Protein AF-A0A662WQ95-F1 (afdb_monomer_lite)

Secondary structure (DSSP, 8-state):
--SSHHHHHHHHHHHHHHHHHHHHHHHHHHHHHGGGSTT---STTSSSS-------------PPP--PPPHHHHHHHHHHHHHHHHHHHHHHHHHHHHHHHHHHHHHHHHHHHHHHHHHHHHHHIIIIIITTB-TTT--B-HHHHHHHHHHHHHHHHHHHHHHHHHHHHHHHHHHHHHHHHHHHHHHHHTS-HHHHHHHHHHHHHHHHHHHHHHHHHHHHHHHHHHHHHHHHHHHHHHHHHHHHHHHHHHHHHHHHHHHHHHHHHHHHHHHHHHHHHHHHHHHHHHHHH--SS----HHHHHHHHHHHHHHHHHHHHHHHHHHHHHHHHHHHHHHHHTTS--

Structure (mmCIF, N/CA/C/O backbone):
data_AF-A0A662WQ95-F1
#
_entry.id   AF-A0A662WQ95-F1
#
loop_
_atom_site.group_PDB
_atom_site.id
_atom_site.type_symbol
_atom_site.label_atom_id
_atom_site.label_alt_id
_atom_site.label_comp_id
_atom_site.label_asym_id
_atom_site.label_entity_id
_atom_site.label_seq_id
_atom_site.pdbx_PDB_ins_code
_atom_site.Cartn_x
_atom_site.Cartn_y
_atom_site.Cartn_z
_atom_site.occupancy
_atom_site.B_iso_or_equiv
_atom_site.auth_seq_id
_atom_site.auth_comp_id
_atom_site.auth_asym_id
_atom_site.auth_atom_id
_atom_site.pdbx_PDB_model_num
ATOM 1 N N . MET A 1 1 ? 63.907 -48.434 5.949 1.00 41.72 1 MET A N 1
ATOM 2 C CA . MET A 1 1 ? 63.425 -47.136 6.488 1.00 41.72 1 MET A CA 1
ATOM 3 C C . MET A 1 1 ? 63.140 -46.122 5.366 1.00 41.72 1 MET A C 1
ATOM 5 O O . MET A 1 1 ? 63.618 -44.999 5.417 1.00 41.72 1 MET A O 1
ATOM 9 N N . LYS A 1 2 ? 62.348 -46.485 4.346 1.00 48.41 2 LYS A N 1
ATOM 10 C CA . LYS A 1 2 ? 61.927 -45.583 3.256 1.00 48.41 2 LYS A CA 1
ATOM 11 C C . LYS A 1 2 ? 60.415 -45.723 3.058 1.00 48.41 2 LYS A C 1
ATOM 13 O O . LYS A 1 2 ? 59.992 -46.421 2.156 1.00 48.41 2 LYS A O 1
ATOM 18 N N . SER A 1 3 ? 59.609 -45.180 3.971 1.00 50.00 3 SER A N 1
ATOM 19 C CA . SER A 1 3 ? 58.142 -45.130 3.803 1.00 50.00 3 SER A CA 1
ATOM 20 C C . SER A 1 3 ? 57.475 -44.183 4.811 1.00 50.00 3 SER A C 1
ATOM 22 O O . SER A 1 3 ? 56.489 -44.537 5.450 1.00 50.00 3 SER A O 1
ATOM 24 N N . LYS A 1 4 ? 58.046 -42.990 5.024 1.00 47.06 4 LYS A N 1
ATOM 25 C CA . LYS A 1 4 ? 57.375 -41.929 5.803 1.00 47.06 4 LYS A CA 1
ATOM 26 C C . LYS A 1 4 ? 57.376 -40.553 5.122 1.00 47.06 4 LYS A C 1
ATOM 28 O O . LYS A 1 4 ? 56.484 -39.772 5.408 1.00 47.06 4 LYS A O 1
ATOM 33 N N . SER A 1 5 ? 58.273 -40.280 4.165 1.00 49.78 5 SER A N 1
ATOM 34 C CA . SER A 1 5 ? 58.271 -38.993 3.438 1.00 49.78 5 SER A CA 1
ATOM 35 C C . SER A 1 5 ? 57.176 -38.854 2.376 1.00 49.78 5 SER A C 1
ATOM 37 O O . SER A 1 5 ? 56.707 -37.747 2.164 1.00 49.78 5 SER A O 1
ATOM 39 N N . GLY A 1 6 ? 56.743 -39.938 1.722 1.00 47.69 6 GLY A N 1
ATOM 40 C CA . GLY A 1 6 ? 55.755 -39.848 0.632 1.00 47.69 6 GLY A CA 1
ATOM 41 C C . GLY A 1 6 ? 54.319 -39.571 1.094 1.00 47.69 6 GLY A C 1
ATOM 42 O O . GLY A 1 6 ? 53.544 -38.986 0.352 1.00 47.69 6 GLY A O 1
ATOM 43 N N . PHE A 1 7 ? 53.971 -39.947 2.329 1.00 43.00 7 PHE A N 1
ATOM 44 C CA . PHE A 1 7 ? 52.612 -39.783 2.860 1.00 43.00 7 PHE A CA 1
ATOM 45 C C . PHE A 1 7 ? 52.365 -38.381 3.444 1.00 43.00 7 PHE A C 1
ATOM 47 O O . PHE A 1 7 ? 51.227 -37.935 3.484 1.00 43.00 7 PHE A O 1
ATOM 54 N N . LEU A 1 8 ? 53.423 -37.668 3.856 1.00 47.84 8 LEU A N 1
ATOM 55 C CA . LEU A 1 8 ? 53.321 -36.280 4.327 1.00 47.84 8 LEU A CA 1
ATOM 56 C C . LEU A 1 8 ? 53.210 -35.261 3.184 1.00 47.84 8 LEU A C 1
ATOM 58 O O . LEU A 1 8 ? 52.618 -34.210 3.382 1.00 47.84 8 LEU A O 1
ATOM 62 N N . LEU A 1 9 ? 53.750 -35.562 1.998 1.00 49.66 9 LEU A N 1
ATOM 63 C CA . LEU A 1 9 ? 53.675 -34.658 0.843 1.00 49.66 9 LEU A CA 1
ATOM 64 C C . LEU A 1 9 ? 52.253 -34.568 0.267 1.00 49.66 9 LEU A C 1
ATOM 66 O O . LEU A 1 9 ? 51.814 -33.478 -0.072 1.00 49.66 9 LEU A O 1
ATOM 70 N N . LEU A 1 10 ? 51.506 -35.678 0.258 1.00 47.12 10 LEU A N 1
ATOM 71 C CA . LEU A 1 10 ? 50.146 -35.728 -0.297 1.00 47.12 10 LEU A CA 1
ATOM 72 C C . LEU A 1 10 ? 49.093 -34.999 0.565 1.00 47.12 10 LEU A C 1
ATOM 74 O O . LEU A 1 10 ? 48.064 -34.579 0.050 1.00 47.12 10 LEU A O 1
ATOM 78 N N . TRP A 1 11 ? 49.338 -34.860 1.873 1.00 48.44 11 TRP A N 1
ATOM 79 C CA . TRP A 1 11 ? 48.471 -34.108 2.798 1.00 48.44 11 TRP A CA 1
ATOM 80 C C . TRP A 1 11 ? 48.873 -32.636 2.936 1.00 48.44 11 TRP A C 1
ATOM 82 O O . TRP A 1 11 ? 48.067 -31.834 3.385 1.00 48.44 11 TRP A O 1
ATOM 92 N N . ALA A 1 12 ? 50.098 -32.271 2.547 1.00 52.00 12 ALA A N 1
ATOM 93 C CA . ALA A 1 12 ? 50.572 -30.891 2.604 1.00 52.00 12 ALA A CA 1
ATOM 94 C C . ALA A 1 12 ? 50.179 -30.070 1.364 1.00 52.00 12 ALA A C 1
ATOM 96 O O . ALA A 1 12 ? 50.150 -28.848 1.442 1.00 52.00 12 ALA A O 1
ATOM 97 N N . GLU A 1 13 ? 49.898 -30.709 0.225 1.00 51.56 13 GLU A N 1
ATOM 98 C CA . GLU A 1 13 ? 49.486 -30.018 -1.007 1.00 51.56 13 GLU A CA 1
ATOM 99 C C . GLU A 1 13 ? 48.148 -29.263 -0.866 1.00 51.56 13 GLU A C 1
ATOM 101 O O . GLU A 1 13 ? 48.139 -28.068 -1.165 1.00 51.56 13 GLU A O 1
ATOM 106 N N . PRO A 1 14 ? 47.059 -29.865 -0.337 1.00 58.28 14 PRO A N 1
ATOM 107 C CA . PRO A 1 14 ? 45.787 -29.161 -0.154 1.00 58.28 14 PRO A CA 1
ATOM 108 C C . PRO A 1 14 ? 45.898 -27.988 0.826 1.00 58.28 14 PRO A C 1
ATOM 110 O O . PRO A 1 14 ? 45.397 -26.901 0.549 1.00 58.28 14 PRO A O 1
ATOM 113 N N . ASP A 1 15 ? 46.606 -28.182 1.942 1.00 61.94 15 ASP A N 1
ATOM 114 C CA . ASP A 1 15 ? 46.807 -27.146 2.961 1.00 61.94 15 ASP A CA 1
ATOM 115 C C . ASP A 1 15 ? 47.660 -25.984 2.428 1.00 61.94 15 ASP A C 1
ATOM 117 O O . ASP A 1 15 ? 47.426 -24.822 2.758 1.00 61.94 15 ASP A O 1
ATOM 121 N N . ASN A 1 16 ? 48.639 -26.274 1.568 1.00 72.88 16 ASN A N 1
ATOM 122 C CA . ASN A 1 16 ? 49.483 -25.255 0.951 1.00 72.88 16 ASN A CA 1
ATOM 123 C C . ASN A 1 16 ? 48.713 -24.435 -0.091 1.00 72.88 16 ASN A C 1
ATOM 125 O O . ASN A 1 16 ? 48.933 -23.233 -0.205 1.00 72.88 16 ASN A O 1
ATOM 129 N N . ASP A 1 17 ? 47.789 -25.046 -0.828 1.00 74.88 17 ASP A N 1
ATOM 130 C CA . ASP A 1 17 ? 46.962 -24.321 -1.793 1.00 74.88 17 ASP A CA 1
ATOM 131 C C . ASP A 1 17 ? 45.903 -23.448 -1.111 1.00 74.88 17 ASP A C 1
ATOM 133 O O . ASP A 1 17 ? 45.697 -22.311 -1.535 1.00 74.88 17 ASP A O 1
ATOM 137 N N . VAL A 1 18 ? 45.316 -23.907 -0.002 1.00 76.19 18 VAL A N 1
ATOM 138 C CA . VAL A 1 18 ? 44.434 -23.073 0.835 1.00 76.19 18 VAL A CA 1
ATOM 139 C C . VAL A 1 18 ? 45.200 -21.879 1.406 1.00 76.19 18 VAL A C 1
ATOM 141 O O . VAL A 1 18 ? 44.736 -20.748 1.310 1.00 76.19 18 VAL A O 1
ATOM 144 N N . LEU A 1 19 ? 46.411 -22.092 1.929 1.00 77.00 19 LEU A N 1
ATOM 145 C CA . LEU A 1 19 ? 47.245 -20.999 2.441 1.00 77.00 19 LEU A CA 1
ATOM 146 C C . LEU A 1 19 ? 47.674 -20.016 1.346 1.00 77.00 19 LEU A C 1
ATOM 148 O O . LEU A 1 19 ? 47.765 -18.819 1.609 1.00 77.00 19 LEU A O 1
ATOM 152 N N . LYS A 1 20 ? 47.929 -20.484 0.120 1.00 80.25 20 LYS A N 1
ATOM 153 C CA . LYS A 1 20 ? 48.184 -19.593 -1.022 1.00 80.25 20 LYS A CA 1
ATOM 154 C C . LYS A 1 20 ? 46.962 -18.744 -1.351 1.00 80.25 20 LYS A C 1
ATOM 156 O O . LYS A 1 20 ? 47.127 -17.546 -1.529 1.00 80.25 20 LYS A O 1
ATOM 161 N N . GLN A 1 21 ? 45.769 -19.338 -1.382 1.00 77.94 21 GLN A N 1
ATOM 162 C CA . GLN A 1 21 ? 44.519 -18.611 -1.624 1.00 77.94 21 GLN A CA 1
ATOM 163 C C . GLN A 1 21 ? 44.229 -17.590 -0.515 1.00 77.94 21 GLN A C 1
ATOM 165 O O . GLN A 1 21 ? 43.860 -16.458 -0.810 1.00 77.94 21 GLN A O 1
ATOM 170 N N . GLU A 1 22 ? 44.445 -17.953 0.754 1.00 77.75 22 GLU A N 1
ATOM 171 C CA . GLU A 1 22 ? 44.322 -17.022 1.886 1.00 77.75 22 GLU A CA 1
ATOM 172 C C . GLU A 1 22 ? 45.316 -15.855 1.775 1.00 77.75 22 GLU A C 1
ATOM 174 O O . GLU A 1 22 ? 44.951 -14.707 2.032 1.00 77.75 22 GLU A O 1
ATOM 179 N N . ASN A 1 23 ? 46.562 -16.127 1.375 1.00 81.38 23 ASN A N 1
ATOM 180 C CA . ASN A 1 23 ? 47.576 -15.089 1.192 1.00 81.38 23 ASN A CA 1
ATOM 181 C C . ASN A 1 23 ? 47.268 -14.190 -0.011 1.00 81.38 23 ASN A C 1
ATOM 183 O O . ASN A 1 23 ? 47.426 -12.982 0.100 1.00 81.38 23 ASN A O 1
ATOM 187 N N . GLU A 1 24 ? 46.790 -14.746 -1.124 1.00 82.31 24 GLU A N 1
ATOM 188 C CA . GLU A 1 24 ? 46.381 -13.989 -2.313 1.00 82.31 24 GLU A CA 1
ATOM 189 C C . GLU A 1 24 ? 45.193 -13.065 -2.006 1.00 82.31 24 GLU A C 1
ATOM 191 O O . GLU A 1 24 ? 45.194 -11.897 -2.391 1.00 82.31 24 GLU A O 1
ATOM 196 N N . LEU A 1 25 ? 44.216 -13.554 -1.237 1.00 81.06 25 LEU A N 1
ATOM 197 C CA . LEU A 1 25 ? 43.083 -12.761 -0.756 1.00 81.06 25 LEU A CA 1
ATOM 198 C C . LEU A 1 25 ? 43.544 -11.603 0.142 1.00 81.06 25 LEU A C 1
ATOM 200 O O . LEU A 1 25 ? 43.106 -10.465 -0.018 1.00 81.06 25 LEU A O 1
ATOM 204 N N . LEU A 1 26 ? 44.455 -11.884 1.077 1.00 80.56 26 LEU A N 1
ATOM 205 C CA . LEU A 1 26 ? 45.038 -10.873 1.955 1.00 80.56 26 LEU A CA 1
ATOM 206 C C . LEU A 1 26 ? 45.882 -9.856 1.171 1.00 80.56 26 LEU A C 1
ATOM 208 O O . LEU A 1 26 ? 45.820 -8.666 1.462 1.00 80.56 26 LEU A O 1
ATOM 212 N N . GLU A 1 27 ? 46.647 -10.292 0.172 1.00 81.94 27 GLU A N 1
ATOM 213 C CA . GLU A 1 27 ? 47.424 -9.416 -0.709 1.00 81.94 27 GLU A CA 1
ATOM 214 C C . GLU A 1 27 ? 46.519 -8.519 -1.561 1.00 81.94 27 GLU A C 1
ATOM 216 O O . GLU A 1 27 ? 46.752 -7.314 -1.608 1.00 81.94 27 GLU A O 1
ATOM 221 N N . SER A 1 28 ? 45.453 -9.065 -2.156 1.00 80.56 28 SER A N 1
ATOM 222 C CA . SER A 1 28 ? 44.425 -8.313 -2.895 1.00 80.56 28 SER A CA 1
ATOM 223 C C . SER A 1 28 ? 43.763 -7.250 -2.009 1.00 80.56 28 SER A C 1
ATOM 225 O O . SER A 1 28 ? 43.699 -6.068 -2.372 1.00 80.56 28 SER A O 1
ATOM 227 N N . TYR A 1 29 ? 43.379 -7.639 -0.790 1.00 79.62 29 TYR A N 1
ATOM 228 C CA . TYR A 1 29 ? 42.828 -6.732 0.213 1.00 79.62 29 TYR A CA 1
ATOM 229 C C . TYR A 1 29 ? 43.809 -5.627 0.595 1.00 79.62 29 TYR A C 1
ATOM 231 O O . TYR A 1 29 ? 43.457 -4.449 0.605 1.00 79.62 29 TYR A O 1
ATOM 239 N N . LEU A 1 30 ? 45.066 -5.969 0.877 1.00 81.50 30 LEU A N 1
ATOM 240 C CA . LEU A 1 30 ? 46.099 -4.994 1.221 1.00 81.50 30 LEU A CA 1
ATOM 241 C C . LEU A 1 30 ? 46.481 -4.107 0.032 1.00 81.50 30 LEU A C 1
ATOM 243 O O . LEU A 1 30 ? 46.843 -2.952 0.230 1.00 81.50 30 LEU A O 1
ATOM 247 N N . GLN A 1 31 ? 46.380 -4.587 -1.202 1.00 81.56 31 GLN A N 1
ATOM 248 C CA . GLN A 1 31 ? 46.646 -3.780 -2.387 1.00 81.56 31 GLN A CA 1
ATOM 249 C C . GLN A 1 31 ? 45.544 -2.737 -2.618 1.00 81.56 31 GLN A C 1
ATOM 251 O O . GLN A 1 31 ? 45.855 -1.599 -2.977 1.00 81.56 31 GLN A O 1
ATOM 256 N N . ARG A 1 32 ? 44.278 -3.096 -2.359 1.00 75.94 32 ARG A N 1
ATOM 257 C CA . ARG A 1 32 ? 43.128 -2.179 -2.438 1.00 75.94 32 ARG A CA 1
ATOM 258 C C . ARG A 1 32 ? 43.028 -1.236 -1.237 1.00 75.94 32 ARG A C 1
ATOM 260 O O . ARG A 1 32 ? 42.808 -0.043 -1.425 1.00 75.94 32 ARG A O 1
ATOM 267 N N . ASN A 1 33 ? 43.255 -1.735 -0.021 1.00 70.88 33 ASN A N 1
ATOM 268 C CA . ASN A 1 33 ? 43.016 -0.992 1.225 1.00 70.88 33 ASN A CA 1
ATOM 269 C C . ASN A 1 33 ? 44.298 -0.448 1.880 1.00 70.88 33 ASN A C 1
ATOM 271 O O . ASN A 1 33 ? 44.247 0.517 2.642 1.00 70.88 33 ASN A O 1
ATOM 275 N N . GLY A 1 34 ? 45.469 -1.010 1.580 1.00 60.97 34 GLY A N 1
ATOM 276 C CA . GLY A 1 34 ? 46.760 -0.569 2.122 1.00 60.97 34 GLY A CA 1
ATOM 277 C C . GLY A 1 34 ? 47.229 0.785 1.585 1.00 60.97 34 GLY A C 1
ATOM 278 O O . GLY A 1 34 ? 47.985 1.474 2.265 1.00 60.97 34 GLY A O 1
ATOM 279 N N . GLN A 1 35 ? 46.715 1.240 0.436 1.00 52.44 35 GLN A N 1
ATOM 280 C CA . GLN A 1 35 ? 46.908 2.627 -0.013 1.00 52.44 35 GLN A CA 1
ATOM 281 C C . GLN A 1 35 ? 46.185 3.647 0.886 1.00 52.44 35 GLN A C 1
ATOM 283 O O . GLN A 1 35 ? 46.585 4.807 0.928 1.00 52.44 35 GLN A O 1
ATOM 288 N N . SER A 1 36 ? 45.169 3.229 1.649 1.00 44.56 36 SER A N 1
ATOM 289 C CA . SER A 1 36 ? 44.460 4.087 2.609 1.00 44.56 36 SER A CA 1
ATOM 290 C C . SER A 1 36 ? 45.069 4.076 4.018 1.00 44.56 36 SER A C 1
ATOM 292 O O . SER A 1 36 ? 44.723 4.934 4.826 1.00 44.56 36 SER A O 1
ATOM 294 N N . ALA A 1 37 ? 45.986 3.148 4.321 1.00 41.31 37 ALA A N 1
ATOM 295 C CA . ALA A 1 37 ? 46.556 2.951 5.661 1.00 41.31 37 ALA A CA 1
ATOM 296 C C . ALA A 1 37 ? 48.020 3.415 5.817 1.00 41.31 37 ALA A C 1
ATOM 298 O O . ALA A 1 37 ? 48.590 3.294 6.900 1.00 41.31 37 ALA A O 1
ATOM 299 N N . ALA A 1 38 ? 48.637 3.990 4.781 1.00 38.03 38 ALA A N 1
ATOM 300 C CA . ALA A 1 38 ? 49.999 4.538 4.836 1.00 38.03 38 ALA A CA 1
ATOM 301 C C . ALA A 1 38 ? 50.082 5.919 5.536 1.00 38.03 38 ALA A C 1
ATOM 303 O O . ALA A 1 38 ? 50.777 6.818 5.070 1.00 38.03 38 ALA A O 1
ATOM 304 N N . GLY A 1 39 ? 49.338 6.107 6.630 1.00 38.88 39 GLY A N 1
ATOM 305 C CA . GLY A 1 39 ? 49.238 7.375 7.366 1.00 38.88 39 GLY A CA 1
ATOM 306 C C . GLY A 1 39 ? 49.212 7.230 8.890 1.00 38.88 39 GLY A C 1
ATOM 307 O O . GLY A 1 39 ? 48.753 8.142 9.569 1.00 38.88 39 GLY A O 1
ATOM 308 N N . SER A 1 40 ? 49.665 6.100 9.437 1.00 36.75 40 SER A N 1
ATOM 309 C CA . SER A 1 40 ? 49.697 5.852 10.885 1.00 36.75 40 SER A CA 1
ATOM 310 C C . SER A 1 40 ? 51.129 5.577 11.361 1.00 36.75 40 SER A C 1
ATOM 312 O O . SER A 1 40 ? 51.490 4.437 11.653 1.00 36.75 40 SER A O 1
ATOM 314 N N . ASP A 1 41 ? 51.934 6.640 11.431 1.00 38.19 41 ASP A N 1
ATOM 315 C CA . ASP A 1 41 ? 53.257 6.689 12.073 1.00 38.19 41 ASP A CA 1
ATOM 316 C C . ASP A 1 41 ? 53.145 6.473 13.597 1.00 38.19 41 ASP A C 1
ATOM 318 O O . ASP A 1 41 ? 53.190 7.425 14.374 1.00 38.19 41 ASP A O 1
ATOM 322 N N . ASP A 1 42 ? 53.000 5.225 14.049 1.00 39.53 42 ASP A N 1
ATOM 323 C CA . ASP A 1 42 ? 52.933 4.914 15.489 1.00 39.53 42 ASP A CA 1
ATOM 324 C C . ASP A 1 42 ? 53.841 3.747 15.936 1.00 39.53 42 ASP A C 1
ATOM 326 O O . ASP A 1 42 ? 53.667 3.191 17.023 1.00 39.53 42 ASP A O 1
ATOM 330 N N . GLU A 1 43 ? 54.871 3.391 15.152 1.00 40.81 43 GLU A N 1
ATOM 331 C CA . GLU A 1 43 ? 55.847 2.353 15.549 1.00 40.81 43 GLU A CA 1
ATOM 332 C C . GLU A 1 43 ? 57.213 2.865 16.058 1.00 40.81 43 GLU A C 1
ATOM 334 O O . GLU A 1 43 ? 57.958 2.089 16.656 1.00 40.81 43 GLU A O 1
ATOM 339 N N . GLU A 1 44 ? 57.558 4.155 15.963 1.00 38.12 44 GLU A N 1
ATOM 340 C CA . GLU A 1 44 ? 58.926 4.609 16.310 1.00 38.12 44 GLU A CA 1
ATOM 341 C C . GLU A 1 44 ? 59.200 4.912 17.803 1.00 38.12 44 GLU A C 1
ATOM 343 O O . GLU A 1 44 ? 60.331 5.225 18.172 1.00 38.12 44 GLU A O 1
ATOM 348 N N . LYS A 1 45 ? 58.231 4.788 18.722 1.00 40.25 45 LYS A N 1
ATOM 349 C CA . LYS A 1 45 ? 58.400 5.258 20.123 1.00 40.25 45 LYS A CA 1
ATOM 350 C C . LYS A 1 45 ? 58.605 4.198 21.211 1.00 40.25 45 LYS A C 1
ATOM 352 O O . LYS A 1 45 ? 58.371 4.489 22.387 1.00 40.25 45 LYS A O 1
ATOM 357 N N . ARG A 1 46 ? 59.058 2.981 20.889 1.00 41.25 46 ARG A N 1
ATOM 358 C CA . ARG A 1 46 ? 59.256 1.928 21.916 1.00 41.25 46 ARG A CA 1
ATOM 359 C C . ARG A 1 46 ? 60.693 1.481 22.196 1.00 41.25 46 ARG A C 1
ATOM 361 O O . ARG A 1 46 ? 60.880 0.777 23.183 1.00 41.25 46 ARG A O 1
ATOM 368 N N . ASP A 1 47 ? 61.700 1.937 21.452 1.00 41.38 47 ASP A N 1
ATOM 369 C CA . ASP A 1 47 ? 63.039 1.314 21.499 1.00 41.38 47 ASP A CA 1
ATOM 370 C C . ASP A 1 47 ? 64.126 2.031 22.340 1.00 41.38 47 ASP A C 1
ATOM 372 O O . ASP A 1 47 ? 65.290 1.633 22.319 1.00 41.38 47 ASP A O 1
ATOM 376 N N . GLU A 1 48 ? 63.788 3.046 23.150 1.00 39.75 48 GLU A N 1
ATOM 377 C CA . GLU A 1 48 ? 64.798 3.813 23.919 1.00 39.75 48 GLU A CA 1
ATOM 378 C C . GLU A 1 48 ? 64.891 3.533 25.434 1.00 39.75 48 GLU A C 1
ATOM 380 O O . GLU A 1 48 ? 65.719 4.144 26.112 1.00 39.75 48 GLU A O 1
ATOM 385 N N . ARG A 1 49 ? 64.117 2.601 26.012 1.00 42.72 49 ARG A N 1
ATOM 386 C CA . ARG A 1 49 ? 64.080 2.418 27.486 1.00 42.72 49 ARG A CA 1
ATOM 387 C C . ARG A 1 49 ? 64.704 1.153 28.076 1.00 42.72 49 ARG A C 1
ATOM 389 O O . ARG A 1 49 ? 64.550 0.955 29.273 1.00 42.72 49 ARG A O 1
ATOM 396 N N . ASP A 1 50 ? 65.481 0.369 27.328 1.00 44.03 50 ASP A N 1
ATOM 397 C CA . ASP A 1 50 ? 66.114 -0.847 27.882 1.00 44.03 50 ASP A CA 1
ATOM 398 C C . ASP A 1 50 ? 67.593 -1.021 27.490 1.00 44.03 50 ASP A C 1
ATOM 400 O O . ASP A 1 50 ? 68.028 -2.019 26.914 1.00 44.03 50 ASP A O 1
ATOM 404 N N . LYS A 1 51 ? 68.423 -0.034 27.847 1.00 44.06 51 LYS A N 1
ATOM 405 C CA . LYS A 1 51 ? 69.890 -0.184 27.869 1.00 44.06 51 LYS A CA 1
ATOM 406 C C . LYS A 1 51 ? 70.474 0.239 29.215 1.00 44.06 51 LYS A C 1
ATOM 408 O O . LYS A 1 51 ? 71.133 1.271 29.313 1.00 44.06 51 LYS A O 1
ATOM 413 N N . LYS A 1 52 ? 70.287 -0.580 30.256 1.00 40.62 52 LYS A N 1
ATOM 414 C CA . LYS A 1 52 ? 71.224 -0.660 31.393 1.00 40.62 52 LYS A CA 1
ATOM 415 C C . LYS A 1 52 ? 71.016 -1.939 32.211 1.00 40.62 52 LYS A C 1
ATOM 417 O O . LYS A 1 52 ? 69.888 -2.297 32.505 1.00 40.62 52 LYS A O 1
ATOM 422 N N . ALA A 1 53 ? 72.142 -2.537 32.614 1.00 37.09 53 ALA A N 1
ATOM 423 C CA . ALA A 1 53 ? 72.329 -3.864 33.223 1.00 37.09 53 ALA A CA 1
ATOM 424 C C . ALA A 1 53 ? 72.056 -5.029 32.247 1.00 37.09 53 ALA A C 1
ATOM 426 O O . ALA A 1 53 ? 71.028 -5.081 31.600 1.00 37.09 53 ALA A O 1
ATOM 427 N N . GLY A 1 54 ? 72.919 -6.013 32.020 1.00 33.69 54 GLY A N 1
ATOM 428 C CA . GLY A 1 54 ? 74.159 -6.419 32.662 1.00 33.69 54 GLY A CA 1
ATOM 429 C C . GLY A 1 54 ? 74.223 -7.946 32.561 1.00 33.69 54 GLY A C 1
ATOM 430 O O . GLY A 1 54 ? 73.415 -8.612 33.182 1.00 33.69 54 GLY A O 1
ATOM 431 N N . GLY A 1 55 ? 75.151 -8.468 31.753 1.00 34.56 55 GLY A N 1
ATOM 432 C CA . GLY A 1 55 ? 75.768 -9.795 31.895 1.00 34.56 55 GLY A CA 1
ATOM 433 C C . GLY A 1 55 ? 74.901 -11.067 31.880 1.00 34.56 55 GLY A C 1
ATOM 434 O O . GLY A 1 55 ? 74.299 -11.428 32.879 1.00 34.56 55 GLY A O 1
ATOM 435 N N . GLY A 1 56 ? 75.067 -11.861 30.814 1.00 35.25 56 GLY A N 1
ATOM 436 C CA . GLY A 1 56 ? 75.086 -13.328 30.902 1.00 35.25 56 GLY A CA 1
ATOM 437 C C . GLY A 1 56 ? 73.777 -14.055 30.578 1.00 35.25 56 GLY A C 1
ATOM 438 O O . GLY A 1 56 ? 72.781 -13.911 31.271 1.00 35.25 56 GLY A O 1
ATOM 439 N N . GLY A 1 57 ? 73.819 -14.922 29.562 1.00 34.47 57 GLY A N 1
ATOM 440 C CA . GLY A 1 57 ? 72.805 -15.961 29.358 1.00 34.47 57 GLY A CA 1
ATOM 441 C C . GLY A 1 57 ? 72.322 -16.092 27.916 1.00 34.47 57 GLY A C 1
ATOM 442 O O . GLY A 1 57 ? 71.745 -15.169 27.357 1.00 34.47 57 GLY A O 1
ATOM 443 N N . ALA A 1 58 ? 72.600 -17.258 27.330 1.00 41.88 58 ALA A N 1
ATOM 444 C CA . ALA A 1 58 ? 72.104 -17.827 26.075 1.00 41.88 58 ALA A CA 1
ATOM 445 C C . ALA A 1 58 ? 71.025 -17.024 25.313 1.00 41.88 58 ALA A C 1
ATOM 447 O O . ALA A 1 58 ? 69.852 -16.986 25.681 1.00 41.88 58 ALA A O 1
ATOM 448 N N . ARG A 1 59 ? 71.415 -16.466 24.160 1.00 40.03 59 ARG A N 1
ATOM 449 C CA . ARG A 1 59 ? 70.510 -15.808 23.211 1.00 40.03 59 ARG A CA 1
ATOM 450 C C . ARG A 1 59 ? 69.722 -16.868 22.435 1.00 40.03 59 ARG A C 1
ATOM 452 O O . ARG A 1 59 ? 70.035 -17.199 21.295 1.00 40.03 59 ARG A O 1
ATOM 459 N N . GLN A 1 60 ? 68.704 -17.425 23.077 1.00 48.03 60 GLN A N 1
ATOM 460 C CA . GLN A 1 60 ? 67.663 -18.193 22.409 1.00 48.03 60 GLN A CA 1
ATOM 461 C C . GLN A 1 60 ? 66.941 -17.222 21.465 1.00 48.03 60 GLN A C 1
ATOM 463 O O . GLN A 1 60 ? 66.414 -16.200 21.904 1.00 48.03 60 GLN A O 1
ATOM 468 N N . ARG A 1 61 ? 66.999 -17.484 20.152 1.00 45.62 61 ARG A N 1
ATOM 469 C CA . ARG A 1 61 ? 66.242 -16.744 19.131 1.00 45.62 61 ARG A CA 1
ATOM 470 C C . ARG A 1 61 ? 64.769 -16.753 19.547 1.00 45.62 61 ARG A C 1
ATOM 472 O O . ARG A 1 61 ? 64.087 -17.757 19.370 1.00 45.62 61 ARG A O 1
ATOM 479 N N . ARG A 1 62 ? 64.288 -15.648 20.120 1.00 47.06 62 ARG A N 1
ATOM 480 C CA . ARG A 1 62 ? 62.861 -15.401 20.329 1.00 47.06 62 ARG A CA 1
ATOM 481 C C . ARG A 1 62 ? 62.266 -15.317 18.925 1.00 47.06 62 ARG A C 1
ATOM 483 O O . ARG A 1 62 ? 62.516 -14.347 18.212 1.00 47.06 62 ARG A O 1
ATOM 490 N N . ALA A 1 63 ? 61.607 -16.385 18.483 1.00 48.66 63 ALA A N 1
ATOM 491 C CA . ALA A 1 63 ? 60.821 -16.358 17.261 1.00 48.66 63 ALA A CA 1
ATOM 492 C C . ALA A 1 63 ? 59.866 -15.163 17.370 1.00 48.66 63 ALA A C 1
ATOM 494 O O . ALA A 1 63 ? 59.196 -15.020 18.395 1.00 48.66 63 ALA A O 1
ATOM 495 N N . ARG A 1 64 ? 59.864 -14.272 16.368 1.00 49.78 64 ARG A N 1
ATOM 496 C CA . ARG A 1 64 ? 58.831 -13.235 16.242 1.00 49.78 64 ARG A CA 1
ATOM 497 C C . ARG A 1 64 ? 57.492 -13.950 16.403 1.00 49.78 64 ARG A C 1
ATOM 499 O O . ARG A 1 64 ? 57.214 -14.869 15.635 1.00 49.78 64 ARG A O 1
ATOM 506 N N . ALA A 1 65 ? 56.727 -13.592 17.432 1.00 51.19 65 ALA A N 1
ATOM 507 C CA . ALA A 1 65 ? 55.383 -14.116 17.597 1.00 51.19 65 ALA A CA 1
ATOM 508 C C . ALA A 1 65 ? 54.616 -13.750 16.326 1.00 51.19 65 ALA A C 1
ATOM 510 O O . ALA A 1 65 ? 54.525 -12.571 15.985 1.00 51.19 65 ALA A O 1
ATOM 511 N N . GLN A 1 66 ? 54.174 -14.758 15.578 1.00 57.59 66 GLN A N 1
ATOM 512 C CA . GLN A 1 66 ? 53.339 -14.527 14.412 1.00 57.59 66 GLN A CA 1
ATOM 513 C C . GLN A 1 66 ? 52.049 -13.886 14.915 1.00 57.59 66 GLN A C 1
ATOM 515 O O . GLN A 1 66 ? 51.284 -14.516 15.645 1.00 57.59 66 GLN A O 1
ATOM 520 N N . VAL A 1 67 ? 51.850 -12.613 14.584 1.00 63.97 67 VAL A N 1
ATOM 521 C CA . VAL A 1 67 ? 50.572 -11.941 14.798 1.00 63.97 67 VAL A CA 1
ATOM 522 C C . VAL A 1 67 ? 49.609 -12.568 13.801 1.00 63.97 67 VAL A C 1
ATOM 524 O O . VAL A 1 67 ? 49.700 -12.323 12.602 1.00 63.97 67 VAL A O 1
ATOM 527 N N . MET A 1 68 ? 48.764 -13.466 14.293 1.00 69.31 68 MET A N 1
ATOM 528 C CA . MET A 1 68 ? 47.723 -14.106 13.500 1.00 69.31 68 MET A CA 1
ATOM 529 C C . MET A 1 68 ? 46.465 -13.248 13.578 1.00 69.31 68 MET A C 1
ATOM 531 O O . MET A 1 68 ? 46.077 -12.826 14.669 1.00 69.31 68 MET A O 1
ATOM 535 N N . LEU A 1 69 ? 45.839 -12.998 12.428 1.00 74.88 69 LEU A N 1
ATOM 536 C CA . LEU A 1 69 ? 44.536 -12.337 12.355 1.00 74.88 69 LEU A CA 1
ATOM 537 C C . LEU A 1 69 ? 43.512 -13.131 13.173 1.00 74.88 69 LEU A C 1
ATOM 539 O O . LEU A 1 69 ? 43.487 -14.367 13.118 1.00 74.88 69 LEU A O 1
ATOM 543 N N . THR A 1 70 ? 42.669 -12.426 13.927 1.00 83.12 70 THR A N 1
ATOM 544 C CA . THR A 1 70 ? 41.549 -13.064 14.627 1.00 83.12 70 THR A CA 1
ATOM 545 C C . THR A 1 70 ? 40.535 -13.597 13.612 1.00 83.12 70 THR A C 1
ATOM 547 O O . THR A 1 70 ? 40.482 -13.149 12.469 1.00 83.12 70 THR A O 1
ATOM 550 N N . ILE A 1 71 ? 39.713 -14.567 14.018 1.00 79.56 71 ILE A N 1
ATOM 551 C CA . ILE A 1 71 ? 38.675 -15.142 13.144 1.00 79.56 71 ILE A CA 1
ATOM 552 C C . ILE A 1 71 ? 37.699 -14.055 12.668 1.00 79.56 71 ILE A C 1
ATOM 554 O O . ILE A 1 71 ? 37.282 -14.072 11.516 1.00 79.56 71 ILE A O 1
ATOM 558 N N . GLU A 1 72 ? 37.391 -13.082 13.528 1.00 80.69 72 GLU A N 1
ATOM 559 C CA . GLU A 1 72 ? 36.575 -11.912 13.180 1.00 80.69 72 GLU A CA 1
ATOM 560 C C . GLU A 1 72 ? 37.249 -11.066 12.092 1.00 80.69 72 GLU A C 1
ATOM 562 O O . GLU A 1 72 ? 36.656 -10.850 11.043 1.00 80.69 72 GLU A O 1
ATOM 567 N N . GLN A 1 73 ? 38.528 -10.712 12.263 1.00 81.44 73 GLN A N 1
ATOM 568 C CA . GLN A 1 73 ? 39.286 -9.956 11.256 1.00 81.44 73 GLN A CA 1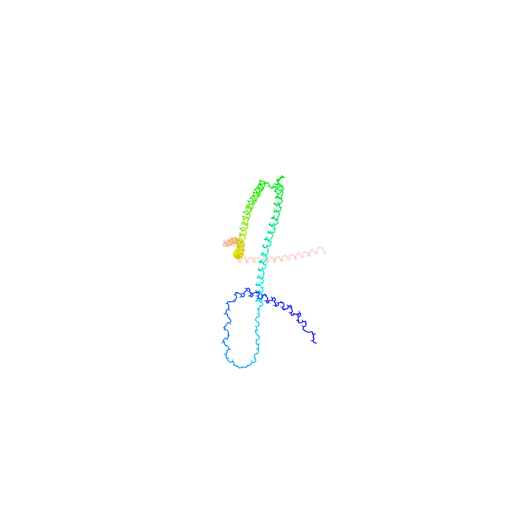
ATOM 569 C C . GLN A 1 73 ? 39.409 -10.703 9.922 1.00 81.44 73 GLN A C 1
ATOM 571 O O . GLN A 1 73 ? 39.362 -10.084 8.861 1.00 81.44 73 GLN A O 1
ATOM 576 N N . LYS A 1 74 ? 39.559 -12.034 9.958 1.00 82.62 74 LYS A N 1
ATOM 577 C CA . LYS A 1 74 ? 39.548 -12.870 8.751 1.00 82.62 74 LYS A CA 1
ATOM 578 C C . LYS A 1 74 ? 38.179 -12.851 8.067 1.00 82.62 74 LYS A C 1
ATOM 580 O O . LYS A 1 74 ? 38.129 -12.732 6.850 1.00 82.62 74 LYS A O 1
ATOM 585 N N . ASN A 1 75 ? 37.084 -12.941 8.821 1.00 83.75 75 ASN A N 1
ATOM 586 C CA . ASN A 1 75 ? 35.729 -12.881 8.265 1.00 83.75 75 ASN A CA 1
ATOM 587 C C . ASN A 1 75 ? 35.415 -11.511 7.652 1.00 83.75 75 ASN A C 1
ATOM 589 O O . ASN A 1 75 ? 34.823 -11.462 6.575 1.00 83.75 75 ASN A O 1
ATOM 593 N N . ASP A 1 76 ? 35.839 -10.421 8.291 1.00 83.56 76 ASP A N 1
ATOM 594 C CA . ASP A 1 76 ? 35.666 -9.063 7.766 1.00 83.56 76 ASP A CA 1
ATOM 595 C C . ASP A 1 76 ? 36.455 -8.874 6.463 1.00 83.56 76 ASP A C 1
ATOM 597 O O . ASP A 1 76 ? 35.930 -8.362 5.471 1.00 83.56 76 ASP A O 1
ATOM 601 N N . LEU A 1 77 ? 37.698 -9.364 6.422 1.00 85.88 77 LEU A N 1
ATOM 602 C CA . LEU A 1 77 ? 38.524 -9.355 5.215 1.00 85.88 77 LEU A CA 1
ATOM 603 C C . LEU A 1 77 ? 37.897 -10.185 4.090 1.00 85.88 77 LEU A C 1
ATOM 605 O O . LEU A 1 77 ? 37.765 -9.710 2.968 1.00 85.88 77 LEU A O 1
ATOM 609 N N . CYS A 1 78 ? 37.445 -11.403 4.387 1.00 85.62 78 CYS A N 1
ATOM 610 C CA . CYS A 1 78 ? 36.755 -12.236 3.406 1.00 85.62 78 CYS A CA 1
ATOM 611 C C . CYS A 1 78 ? 35.474 -11.570 2.891 1.00 85.62 78 CYS A C 1
ATOM 613 O O . CYS A 1 78 ? 35.189 -11.647 1.701 1.00 85.62 78 CYS A O 1
ATOM 615 N N . SER A 1 79 ? 34.709 -10.914 3.765 1.00 86.81 79 SER A N 1
ATOM 616 C CA . SER A 1 79 ? 33.450 -10.260 3.390 1.00 86.81 79 SER A CA 1
ATOM 617 C C . SER A 1 79 ? 33.693 -9.042 2.499 1.00 86.81 79 SER A C 1
ATOM 619 O O . SER A 1 79 ? 33.055 -8.904 1.461 1.00 86.81 79 SER A O 1
ATOM 621 N N . THR A 1 80 ? 34.665 -8.199 2.850 1.00 88.12 80 THR A N 1
ATOM 622 C CA . THR A 1 80 ? 35.042 -7.022 2.048 1.00 88.12 80 THR A CA 1
ATOM 623 C C . THR A 1 80 ? 35.612 -7.405 0.683 1.00 88.12 80 THR A C 1
ATOM 625 O O . THR A 1 80 ? 35.241 -6.815 -0.332 1.00 88.12 80 THR A O 1
ATOM 628 N N . GLU A 1 81 ? 36.461 -8.431 0.622 1.00 86.81 81 GLU A N 1
ATOM 629 C CA . GLU A 1 81 ? 36.988 -8.948 -0.642 1.00 86.81 81 GLU A CA 1
ATOM 630 C C . GLU A 1 81 ? 35.899 -9.598 -1.503 1.00 86.81 81 GLU A C 1
ATOM 632 O O . GLU A 1 81 ? 35.895 -9.420 -2.723 1.00 86.81 81 GLU A O 1
ATOM 637 N N . LEU A 1 82 ? 34.948 -10.305 -0.882 1.00 89.06 82 LEU A N 1
ATOM 638 C CA . LEU A 1 82 ? 33.780 -10.865 -1.560 1.00 89.06 82 LEU A CA 1
ATOM 639 C C . LEU A 1 82 ? 32.925 -9.754 -2.182 1.00 89.06 82 LEU A C 1
ATOM 641 O O . LEU A 1 82 ? 32.569 -9.854 -3.355 1.00 89.06 82 LEU A O 1
ATOM 645 N N . GLU A 1 83 ? 32.618 -8.696 -1.431 1.00 90.62 83 GLU A N 1
ATOM 646 C CA . GLU A 1 83 ? 31.860 -7.541 -1.927 1.00 90.62 83 GLU A CA 1
ATOM 647 C C . GLU A 1 83 ? 32.583 -6.850 -3.089 1.00 90.62 83 GLU A C 1
ATOM 649 O O . GLU A 1 83 ? 31.974 -6.524 -4.112 1.00 90.62 83 GLU A O 1
ATOM 654 N N . ALA A 1 84 ? 33.899 -6.671 -2.975 1.00 89.62 84 ALA A N 1
ATOM 655 C CA . ALA A 1 84 ? 34.699 -6.054 -4.022 1.00 89.62 84 ALA A CA 1
ATOM 656 C C . ALA A 1 84 ? 34.756 -6.923 -5.293 1.00 89.62 84 ALA A C 1
ATOM 658 O O . ALA A 1 84 ? 34.552 -6.414 -6.396 1.00 89.62 84 ALA A O 1
ATOM 659 N N . ALA A 1 85 ? 34.938 -8.240 -5.154 1.00 89.38 85 ALA A N 1
ATOM 660 C CA . ALA A 1 85 ? 34.893 -9.181 -6.273 1.00 89.38 85 ALA A CA 1
ATOM 661 C C . ALA A 1 85 ? 33.500 -9.240 -6.928 1.00 89.38 85 ALA A C 1
ATOM 663 O O . ALA A 1 85 ? 33.385 -9.311 -8.153 1.00 89.38 85 ALA A O 1
ATOM 664 N N . GLN A 1 86 ? 32.425 -9.172 -6.134 1.00 93.00 86 GLN A N 1
ATOM 665 C CA . GLN A 1 86 ? 31.055 -9.089 -6.647 1.00 93.00 86 GLN A CA 1
ATOM 666 C C . GLN A 1 86 ? 30.839 -7.811 -7.459 1.00 93.00 86 GLN A C 1
ATOM 668 O O . GLN A 1 86 ? 30.287 -7.869 -8.560 1.00 93.00 86 GLN A O 1
ATOM 673 N N . LYS A 1 87 ? 31.323 -6.670 -6.961 1.00 93.81 87 LYS A N 1
ATOM 674 C CA . LYS A 1 87 ? 31.241 -5.390 -7.665 1.00 93.81 87 LYS A CA 1
ATOM 675 C C . LYS A 1 87 ? 31.999 -5.419 -8.995 1.00 93.81 87 LYS A C 1
ATOM 677 O O . LYS A 1 87 ? 31.433 -5.046 -10.021 1.00 93.81 87 LYS A O 1
ATOM 682 N N . GLU A 1 88 ? 33.235 -5.912 -9.002 1.00 93.56 88 GLU A N 1
ATOM 683 C CA . GLU A 1 88 ? 34.034 -6.059 -10.228 1.00 93.56 88 GLU A CA 1
ATOM 684 C C . GLU A 1 88 ? 33.364 -7.001 -11.238 1.00 93.56 88 GLU A C 1
ATOM 686 O O . GLU A 1 88 ? 33.324 -6.715 -12.440 1.00 93.56 88 GLU A O 1
ATOM 691 N N . LEU A 1 89 ? 32.771 -8.102 -10.764 1.00 94.06 89 LEU A N 1
ATOM 692 C CA . LEU A 1 89 ? 32.011 -9.024 -11.604 1.00 94.06 89 LEU A CA 1
ATOM 693 C C . LEU A 1 89 ? 30.798 -8.335 -12.241 1.00 94.06 89 LEU A C 1
ATOM 695 O O . LEU A 1 89 ? 30.539 -8.526 -13.431 1.00 94.06 89 LEU A O 1
ATOM 699 N N . GLU A 1 90 ? 30.042 -7.547 -11.479 1.00 94.50 90 GLU A N 1
ATOM 700 C CA . GLU A 1 90 ? 28.898 -6.801 -12.005 1.00 94.50 90 GLU A CA 1
ATOM 701 C C . GLU A 1 90 ? 29.308 -5.735 -13.022 1.00 94.50 90 GLU A C 1
ATOM 703 O O . GLU A 1 90 ? 28.679 -5.616 -14.074 1.00 94.50 90 GLU A O 1
ATOM 708 N N . GLU A 1 91 ? 30.369 -4.979 -12.752 1.00 95.50 91 GLU A N 1
ATOM 709 C CA . GLU A 1 91 ? 30.905 -3.985 -13.685 1.00 95.50 91 GLU A CA 1
ATOM 710 C C . GLU A 1 91 ? 31.385 -4.646 -14.985 1.00 95.50 91 GLU A C 1
ATOM 712 O O . GLU A 1 91 ? 31.064 -4.186 -16.090 1.00 95.50 91 GLU A O 1
ATOM 717 N N . THR A 1 92 ? 32.073 -5.783 -14.870 1.00 94.69 92 THR A N 1
ATOM 718 C CA . THR A 1 92 ? 32.523 -6.580 -16.017 1.00 94.69 92 THR A CA 1
ATOM 719 C C . THR A 1 92 ? 31.338 -7.122 -16.817 1.00 94.69 92 THR A C 1
ATOM 721 O O . THR A 1 92 ? 31.332 -7.039 -18.046 1.00 94.69 92 THR A O 1
ATOM 724 N N . LYS A 1 93 ? 30.286 -7.615 -16.153 1.00 95.62 93 LYS A N 1
ATOM 725 C CA . LYS A 1 93 ? 29.047 -8.044 -16.822 1.00 95.62 93 LYS A CA 1
ATOM 726 C C . LYS A 1 93 ? 28.383 -6.890 -17.570 1.00 95.62 93 LYS A C 1
ATOM 728 O O . LYS A 1 93 ? 28.145 -7.012 -18.767 1.00 95.62 93 LYS A O 1
ATOM 733 N N . ARG A 1 94 ? 28.168 -5.746 -16.910 1.00 94.44 94 ARG A N 1
ATOM 734 C CA . ARG A 1 94 ? 27.530 -4.562 -17.519 1.00 94.44 94 ARG A CA 1
ATOM 735 C C . ARG A 1 94 ? 28.317 -4.040 -18.721 1.00 94.44 94 ARG A C 1
ATOM 737 O O . ARG A 1 94 ? 27.730 -3.668 -19.734 1.00 94.44 94 ARG A O 1
ATOM 744 N N . SER A 1 95 ? 29.643 -3.978 -18.623 1.00 95.75 95 SER A N 1
ATOM 745 C CA . SER A 1 95 ? 30.501 -3.547 -19.737 1.00 95.75 95 SER A CA 1
ATOM 746 C C . SER A 1 95 ? 30.489 -4.548 -20.894 1.00 95.75 95 SER A C 1
ATOM 748 O O . SER A 1 95 ? 30.391 -4.132 -22.049 1.00 95.75 95 SER A O 1
ATOM 750 N N . SER A 1 96 ? 30.499 -5.849 -20.595 1.00 95.69 96 SER A N 1
ATOM 751 C CA . SER A 1 96 ? 30.393 -6.913 -21.597 1.00 95.69 96 SER A CA 1
ATOM 752 C C . SER A 1 96 ? 29.051 -6.879 -22.327 1.00 95.69 96 SER A C 1
ATOM 754 O O . SER A 1 96 ? 29.026 -6.953 -23.551 1.00 95.69 96 SER A O 1
ATOM 756 N N . GLU A 1 97 ? 27.938 -6.708 -21.612 1.00 95.12 97 GLU A N 1
ATOM 757 C CA . GLU A 1 97 ? 26.599 -6.583 -22.204 1.00 95.12 97 GLU A CA 1
ATOM 758 C C . GLU A 1 97 ? 26.509 -5.375 -23.142 1.00 95.12 97 GLU A C 1
ATOM 760 O O . GLU A 1 97 ? 26.113 -5.520 -24.298 1.00 95.12 97 GLU A O 1
ATOM 765 N N . ARG A 1 98 ? 26.987 -4.202 -22.703 1.00 94.62 98 ARG A N 1
ATOM 766 C CA . ARG A 1 98 ? 27.054 -3.000 -23.556 1.00 94.62 98 ARG A CA 1
ATOM 767 C C . ARG A 1 98 ? 27.887 -3.230 -24.814 1.00 94.62 98 ARG A C 1
ATOM 769 O O . ARG A 1 98 ? 27.525 -2.754 -25.892 1.00 94.62 98 ARG A O 1
ATOM 776 N N . LEU A 1 99 ? 29.012 -3.934 -24.684 1.00 95.69 99 LEU A N 1
ATOM 777 C CA . LEU A 1 99 ? 29.866 -4.263 -25.820 1.00 95.69 99 LEU A CA 1
ATOM 778 C C . LEU A 1 99 ? 29.155 -5.219 -26.782 1.00 95.69 99 LEU A C 1
ATOM 780 O O . LEU A 1 99 ? 29.183 -4.985 -27.987 1.00 95.69 99 LEU A O 1
ATOM 784 N N . ILE A 1 100 ? 28.485 -6.253 -26.268 1.00 96.44 100 ILE A N 1
ATOM 785 C CA . ILE A 1 100 ? 27.695 -7.195 -27.071 1.00 96.44 100 ILE A CA 1
ATOM 786 C C . ILE A 1 100 ? 26.610 -6.451 -27.851 1.00 96.44 100 ILE A C 1
ATOM 788 O O . ILE A 1 100 ? 26.486 -6.662 -29.056 1.00 96.44 100 ILE A O 1
ATOM 792 N N . ASP A 1 101 ? 25.863 -5.561 -27.203 1.00 95.56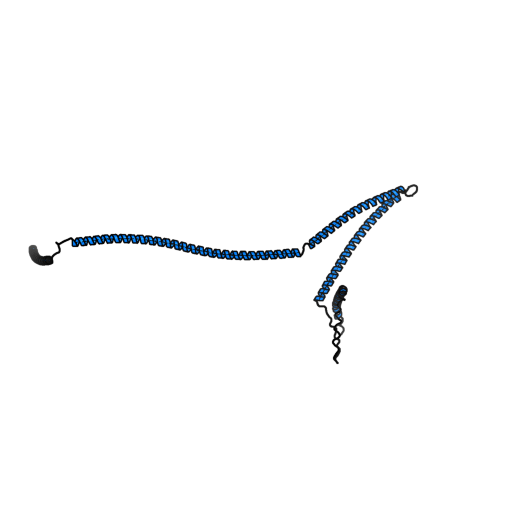 101 ASP A N 1
ATOM 793 C CA . ASP A 1 101 ? 24.805 -4.789 -27.861 1.00 95.56 101 ASP A CA 1
ATOM 794 C C . ASP A 1 101 ? 25.367 -3.849 -28.932 1.00 95.56 101 ASP A C 1
ATOM 796 O O . ASP A 1 101 ? 24.819 -3.755 -30.030 1.00 95.56 101 ASP A O 1
ATOM 800 N N . THR A 1 102 ? 26.513 -3.219 -28.662 1.00 95.44 102 THR A N 1
ATOM 801 C CA . THR A 1 102 ? 27.212 -2.384 -29.649 1.00 95.44 102 THR A CA 1
ATOM 802 C C . THR A 1 102 ? 27.661 -3.210 -30.852 1.00 95.44 102 THR A C 1
ATOM 804 O O . THR A 1 102 ? 27.433 -2.817 -31.994 1.00 95.44 102 THR A O 1
ATOM 807 N N . LEU A 1 103 ? 28.273 -4.374 -30.620 1.00 95.88 103 LEU A N 1
ATOM 808 C CA . LEU A 1 103 ? 28.726 -5.261 -31.691 1.00 95.88 103 LEU A CA 1
ATOM 809 C C . LEU A 1 103 ? 27.553 -5.796 -32.518 1.00 95.88 103 LEU A C 1
ATOM 811 O O . LEU A 1 103 ? 27.657 -5.847 -33.740 1.00 95.88 103 LEU A O 1
ATOM 815 N N . ARG A 1 104 ? 26.429 -6.142 -31.880 1.00 96.44 104 ARG A N 1
ATOM 816 C CA . ARG A 1 104 ? 25.192 -6.531 -32.574 1.00 96.44 104 ARG A CA 1
ATOM 817 C C . ARG A 1 104 ? 24.678 -5.406 -33.466 1.00 96.44 104 ARG A C 1
ATOM 819 O O . ARG A 1 104 ? 24.440 -5.649 -34.644 1.00 96.44 104 ARG A O 1
ATOM 826 N N . ALA A 1 105 ? 24.591 -4.183 -32.942 1.00 94.38 105 ALA A N 1
ATOM 827 C CA . ALA A 1 105 ? 24.156 -3.023 -33.716 1.00 94.38 105 ALA A CA 1
ATOM 828 C C . ALA A 1 105 ? 25.069 -2.759 -34.927 1.00 94.38 105 ALA A C 1
ATOM 830 O O . ALA A 1 105 ? 24.578 -2.490 -36.021 1.00 94.38 105 ALA A O 1
ATOM 831 N N . VAL A 1 106 ? 26.391 -2.889 -34.755 1.00 96.25 106 VAL A N 1
ATOM 832 C CA . VAL A 1 106 ? 27.359 -2.738 -35.853 1.00 96.25 106 VAL A CA 1
ATOM 833 C C . VAL A 1 106 ? 27.192 -3.843 -36.894 1.00 96.25 106 VAL A C 1
ATOM 835 O O . VAL A 1 106 ? 27.182 -3.543 -38.085 1.00 96.25 106 VAL A O 1
ATOM 838 N N . LEU A 1 107 ? 27.034 -5.105 -36.482 1.00 96.00 107 LEU A N 1
ATOM 839 C CA . LEU A 1 107 ? 26.813 -6.214 -37.415 1.00 96.00 107 LEU A CA 1
ATOM 840 C C . LEU A 1 107 ? 25.539 -5.997 -38.241 1.00 96.00 107 LEU A C 1
ATOM 842 O O . LEU A 1 107 ? 25.602 -6.026 -39.471 1.00 96.00 107 LEU A O 1
ATOM 846 N N . GLU A 1 108 ? 24.423 -5.673 -37.588 1.00 95.12 108 GLU A N 1
ATOM 847 C CA . GLU A 1 108 ? 23.155 -5.373 -38.260 1.00 95.12 108 GLU A CA 1
ATOM 848 C C . GLU A 1 108 ? 23.286 -4.192 -39.238 1.00 95.12 108 GLU A C 1
ATOM 850 O O . GLU A 1 108 ? 22.830 -4.274 -40.381 1.00 95.12 108 GLU A O 1
ATOM 855 N N . GLU A 1 109 ? 23.960 -3.108 -38.837 1.00 94.06 109 GLU A N 1
ATOM 856 C CA . GLU A 1 109 ? 24.240 -1.965 -39.714 1.00 94.06 109 GLU A CA 1
ATOM 857 C C . GLU A 1 109 ? 25.070 -2.385 -40.935 1.00 94.06 109 GLU A C 1
ATOM 859 O O . GLU A 1 109 ? 24.772 -1.982 -42.066 1.00 94.06 109 GLU A O 1
ATOM 864 N N . THR A 1 110 ? 26.110 -3.198 -40.731 1.00 95.50 110 THR A N 1
ATOM 865 C CA . THR A 1 110 ? 26.969 -3.662 -41.824 1.00 95.50 110 THR A CA 1
ATOM 866 C C . THR A 1 110 ? 26.226 -4.569 -42.795 1.00 95.50 110 THR A C 1
ATOM 868 O O . THR A 1 110 ? 26.395 -4.405 -44.003 1.00 95.50 110 THR A O 1
ATOM 871 N N . ASP A 1 111 ? 25.352 -5.450 -42.309 1.00 96.12 111 ASP A N 1
ATOM 872 C CA . ASP A 1 111 ? 24.534 -6.322 -43.152 1.00 96.12 111 ASP A CA 1
ATOM 873 C C . ASP A 1 111 ? 23.566 -5.512 -44.020 1.00 96.12 111 ASP A C 1
ATOM 875 O O . ASP A 1 111 ? 23.476 -5.733 -45.235 1.00 96.12 111 ASP A O 1
ATOM 879 N N . ILE A 1 112 ? 22.906 -4.508 -43.428 1.00 93.62 112 ILE A N 1
ATOM 880 C CA . ILE A 1 112 ? 22.046 -3.570 -44.161 1.00 93.62 112 ILE A CA 1
ATOM 881 C C . ILE A 1 112 ? 22.864 -2.834 -45.227 1.00 93.62 112 ILE A C 1
ATOM 883 O O . ILE A 1 112 ? 22.479 -2.810 -46.398 1.00 93.62 112 ILE A O 1
ATOM 887 N N . ARG A 1 113 ? 24.032 -2.292 -44.861 1.00 94.12 113 ARG A N 1
ATOM 888 C CA . ARG A 1 113 ? 24.903 -1.557 -45.789 1.00 94.12 113 ARG A CA 1
ATOM 889 C C . ARG A 1 113 ? 25.392 -2.437 -46.940 1.00 94.12 113 ARG A C 1
ATOM 891 O O . ARG A 1 113 ? 25.417 -1.983 -48.082 1.00 94.12 113 ARG A O 1
ATOM 898 N N . ILE A 1 114 ? 25.754 -3.693 -46.680 1.00 95.88 114 ILE A N 1
ATOM 899 C CA . ILE A 1 114 ? 26.168 -4.645 -47.720 1.00 95.88 114 ILE A CA 1
ATOM 900 C C . ILE A 1 114 ? 25.010 -4.926 -48.682 1.00 95.88 114 ILE A C 1
ATOM 902 O O . ILE A 1 114 ? 25.219 -4.944 -49.899 1.00 95.88 114 ILE A O 1
ATOM 906 N N . ALA A 1 115 ? 23.798 -5.145 -48.167 1.00 95.50 115 ALA A N 1
ATOM 907 C CA . ALA A 1 115 ? 22.620 -5.383 -48.996 1.00 95.50 115 ALA A CA 1
ATOM 908 C C . ALA A 1 115 ? 22.288 -4.169 -49.883 1.00 95.50 115 ALA A C 1
ATOM 910 O O . ALA A 1 115 ? 22.053 -4.330 -51.084 1.00 95.50 115 ALA A O 1
ATOM 911 N N . GLU A 1 116 ? 22.338 -2.959 -49.321 1.00 91.94 116 GLU A N 1
ATOM 912 C CA . GLU A 1 116 ? 22.128 -1.707 -50.054 1.00 91.94 116 GLU A CA 1
ATOM 913 C C . GLU A 1 116 ? 23.184 -1.495 -51.142 1.00 91.94 116 GLU A C 1
ATOM 915 O O . GLU A 1 116 ? 22.829 -1.246 -52.291 1.00 91.94 116 GLU A O 1
ATOM 920 N N . LEU A 1 117 ? 24.471 -1.676 -50.824 1.00 94.62 117 LEU A N 1
ATOM 921 C CA . LEU A 1 117 ? 25.560 -1.533 -51.795 1.00 94.62 117 LEU A CA 1
ATOM 922 C C . LEU A 1 117 ? 25.452 -2.543 -52.939 1.00 94.62 117 LEU A C 1
ATOM 924 O O . LEU A 1 117 ? 25.672 -2.189 -54.097 1.00 94.62 117 LEU A O 1
ATOM 928 N N . LYS A 1 118 ? 25.087 -3.797 -52.641 1.00 96.12 118 LYS A N 1
ATOM 929 C CA . LYS A 1 118 ? 24.847 -4.816 -53.674 1.00 96.12 118 LYS A CA 1
ATOM 930 C C . LYS A 1 118 ? 23.709 -4.403 -54.600 1.00 96.12 118 LYS A C 1
ATOM 932 O O . LYS A 1 118 ? 23.846 -4.530 -55.816 1.00 96.12 118 LYS A O 1
ATOM 937 N N . LYS A 1 119 ? 22.607 -3.903 -54.037 1.00 94.44 119 LYS A N 1
ATOM 938 C CA . LYS A 1 119 ? 21.462 -3.408 -54.805 1.00 94.44 119 LYS A CA 1
ATOM 939 C C . LYS A 1 119 ? 21.850 -2.206 -55.671 1.00 94.44 119 LYS A C 1
ATOM 941 O O . LYS A 1 119 ? 21.604 -2.241 -56.873 1.00 94.44 119 LYS A O 1
ATOM 946 N N . ASP A 1 120 ? 22.514 -1.205 -55.096 1.00 92.69 120 ASP A N 1
ATOM 947 C CA . ASP A 1 120 ? 22.966 -0.003 -55.807 1.00 92.69 120 ASP A CA 1
ATOM 948 C C . ASP A 1 120 ? 23.943 -0.348 -56.943 1.00 92.69 120 ASP A C 1
ATOM 950 O O . ASP A 1 120 ? 23.823 0.186 -58.045 1.00 92.69 120 ASP A O 1
ATOM 954 N N . ALA A 1 121 ? 24.867 -1.291 -56.726 1.00 94.38 121 ALA A N 1
ATOM 955 C CA . ALA A 1 121 ? 25.776 -1.767 -57.768 1.00 94.38 121 ALA A CA 1
ATOM 956 C C . ALA A 1 121 ? 25.032 -2.474 -58.915 1.00 94.38 121 ALA A C 1
ATOM 958 O O . ALA A 1 121 ? 25.372 -2.289 -60.088 1.00 94.38 121 ALA A O 1
ATOM 959 N N . TYR A 1 122 ? 24.011 -3.275 -58.595 1.00 96.12 122 TYR A N 1
ATOM 960 C CA . TYR A 1 122 ? 23.206 -3.980 -59.595 1.00 96.12 122 TYR A CA 1
ATOM 961 C C . TYR A 1 122 ? 22.356 -3.013 -60.425 1.00 96.12 122 TYR A C 1
ATOM 963 O O . TYR A 1 122 ? 22.321 -3.118 -61.651 1.00 96.12 122 TYR A O 1
ATOM 971 N N . GLU A 1 123 ? 21.707 -2.052 -59.766 1.00 93.88 123 GLU A N 1
ATOM 972 C CA . GLU A 1 123 ? 20.926 -0.994 -60.413 1.00 93.88 123 GLU A CA 1
ATOM 973 C C . GLU A 1 123 ? 21.817 -0.119 -61.297 1.00 93.88 123 GLU A C 1
ATOM 975 O O . GLU A 1 123 ? 21.486 0.101 -62.458 1.00 93.88 123 GLU A O 1
ATOM 980 N N . PHE A 1 124 ? 23.001 0.272 -60.817 1.00 94.31 124 PHE A N 1
ATOM 981 C CA . PHE A 1 124 ? 23.960 1.031 -61.618 1.00 94.31 124 PHE A CA 1
ATOM 982 C C . PHE A 1 124 ? 24.409 0.262 -62.866 1.00 94.31 124 PHE A C 1
ATOM 984 O O . PHE A 1 124 ? 24.424 0.805 -63.973 1.00 94.31 124 PHE A O 1
ATOM 991 N N . LYS A 1 125 ? 24.740 -1.027 -62.723 1.00 94.31 125 LYS A N 1
ATOM 992 C CA . LYS A 1 125 ? 25.121 -1.861 -63.869 1.00 94.31 125 LYS A CA 1
ATOM 993 C C . LYS A 1 125 ? 23.978 -1.974 -64.882 1.00 94.31 125 LYS A C 1
ATOM 995 O O . LYS A 1 125 ? 24.211 -1.837 -66.082 1.00 94.31 125 LYS A O 1
ATOM 1000 N N . ARG A 1 126 ? 22.754 -2.219 -64.410 1.00 94.31 126 ARG A N 1
ATOM 1001 C CA . ARG A 1 126 ? 21.571 -2.364 -65.265 1.00 94.31 126 ARG A CA 1
ATOM 1002 C C . ARG A 1 126 ? 21.242 -1.062 -65.993 1.00 94.31 126 ARG A C 1
ATOM 1004 O O . ARG A 1 126 ? 21.083 -1.077 -67.209 1.00 94.31 126 ARG A O 1
ATOM 1011 N N . ASP A 1 127 ? 21.172 0.046 -65.267 1.00 92.38 127 ASP A N 1
ATOM 1012 C CA . ASP A 1 127 ? 20.580 1.287 -65.767 1.00 92.38 127 ASP A CA 1
ATOM 1013 C C . ASP A 1 127 ? 21.612 2.183 -66.469 1.00 92.38 127 ASP A C 1
ATOM 1015 O O . ASP A 1 127 ? 21.273 2.849 -67.449 1.00 92.38 127 ASP A O 1
ATOM 1019 N N . ILE A 1 128 ? 22.880 2.152 -66.035 1.00 93.00 128 ILE A N 1
ATOM 1020 C CA . ILE A 1 128 ? 23.959 2.975 -66.601 1.00 93.00 128 ILE A CA 1
ATOM 1021 C C . ILE A 1 128 ? 24.889 2.175 -67.502 1.00 93.00 128 ILE A C 1
ATOM 1023 O O . ILE A 1 128 ? 25.049 2.531 -68.668 1.00 93.00 128 ILE A O 1
ATOM 1027 N N . VAL A 1 129 ? 25.501 1.105 -66.990 1.00 89.62 129 VAL A N 1
ATOM 1028 C CA . VAL A 1 129 ? 26.527 0.377 -67.759 1.00 89.62 129 VAL A CA 1
ATOM 1029 C C . VAL A 1 129 ? 25.916 -0.274 -68.998 1.00 89.62 129 VAL A C 1
ATOM 1031 O O . VAL A 1 129 ? 26.492 -0.165 -70.071 1.00 89.62 129 VAL A O 1
ATOM 1034 N N . VAL A 1 130 ? 24.741 -0.895 -68.863 1.00 89.75 130 VAL A N 1
ATOM 1035 C CA . VAL A 1 130 ? 24.038 -1.547 -69.981 1.00 89.75 130 VAL A CA 1
ATOM 1036 C C . VAL A 1 130 ? 22.929 -0.653 -70.551 1.00 89.75 130 VAL A C 1
ATOM 1038 O O . VAL A 1 130 ? 22.826 -0.476 -71.760 1.00 89.75 130 VAL A O 1
ATOM 1041 N N . GLY A 1 131 ? 22.092 -0.054 -69.697 1.00 89.12 131 GLY A N 1
ATOM 1042 C CA . GLY A 1 131 ? 20.896 0.690 -70.121 1.00 89.12 131 GLY A CA 1
ATOM 1043 C C . GLY A 1 131 ? 21.149 2.080 -70.721 1.00 89.12 131 GLY A C 1
ATOM 1044 O O . GLY A 1 131 ? 20.285 2.625 -71.427 1.00 89.12 131 GLY A O 1
ATOM 1045 N N . ALA A 1 132 ? 22.320 2.671 -70.471 1.00 90.75 132 ALA A N 1
ATOM 1046 C CA . ALA A 1 132 ? 22.681 3.998 -70.963 1.00 90.75 132 ALA A CA 1
ATOM 1047 C C . ALA A 1 132 ? 23.785 3.990 -72.028 1.00 90.75 132 ALA A C 1
ATOM 1049 O O . ALA A 1 132 ? 24.208 5.066 -72.450 1.00 90.75 132 ALA A O 1
ATOM 1050 N N . GLU A 1 133 ? 24.224 2.825 -72.498 1.00 90.75 133 GLU A N 1
ATOM 1051 C CA . GLU A 1 133 ? 25.192 2.719 -73.587 1.00 90.75 133 GLU A CA 1
ATOM 1052 C C . GLU A 1 133 ? 24.557 3.114 -74.929 1.00 90.75 133 GLU A C 1
ATOM 1054 O O . GLU A 1 133 ? 23.439 2.720 -75.271 1.00 90.75 133 GLU A O 1
ATOM 1059 N N . ASN A 1 134 ? 25.259 3.932 -75.710 1.00 87.38 134 ASN A N 1
ATOM 1060 C CA . ASN A 1 134 ? 24.844 4.245 -77.068 1.00 87.38 134 ASN A CA 1
ATOM 1061 C C . ASN A 1 134 ? 25.265 3.108 -78.007 1.00 87.38 134 ASN A C 1
ATOM 1063 O O . ASN A 1 134 ? 26.454 2.947 -78.278 1.00 87.38 134 ASN A O 1
ATOM 1067 N N . PHE A 1 135 ? 24.289 2.392 -78.573 1.00 82.94 135 PHE A N 1
ATOM 1068 C CA . PHE A 1 135 ? 24.505 1.249 -79.472 1.00 82.94 135 PHE A CA 1
ATOM 1069 C C . PHE A 1 135 ? 25.484 1.504 -80.629 1.00 82.94 135 PHE A C 1
ATOM 1071 O O . PHE A 1 135 ? 26.082 0.559 -81.132 1.00 82.94 135 PHE A O 1
ATOM 1078 N N . ARG A 1 136 ? 25.653 2.757 -81.077 1.00 84.81 136 ARG A N 1
ATOM 1079 C CA . ARG A 1 136 ? 26.542 3.086 -82.202 1.00 84.81 136 ARG A CA 1
ATOM 1080 C C . ARG A 1 136 ? 27.962 3.466 -81.784 1.00 84.81 136 ARG A C 1
ATOM 1082 O O . ARG A 1 136 ? 28.870 3.353 -82.598 1.00 84.81 136 ARG A O 1
ATOM 1089 N N . THR A 1 137 ? 28.161 3.965 -80.564 1.00 86.25 137 THR A N 1
ATOM 1090 C CA . THR A 1 137 ? 29.470 4.474 -80.105 1.00 86.25 137 THR A CA 1
ATOM 1091 C C . THR A 1 137 ? 30.050 3.703 -78.926 1.00 86.25 137 THR A C 1
ATOM 1093 O O . THR A 1 137 ? 31.210 3.932 -78.591 1.00 86.25 137 THR A O 1
ATOM 1096 N N . GLY A 1 138 ? 29.261 2.840 -78.282 1.00 84.88 138 GLY A N 1
ATOM 1097 C CA . GLY A 1 138 ? 29.629 2.112 -77.065 1.00 84.88 138 GLY A CA 1
ATOM 1098 C C . GLY A 1 138 ? 29.885 3.010 -75.849 1.00 84.88 138 GLY A C 1
ATOM 1099 O O . GLY A 1 138 ? 30.392 2.570 -74.823 1.00 84.88 138 GLY A O 1
ATOM 1100 N N . LYS A 1 139 ? 29.588 4.312 -75.960 1.00 89.62 139 LYS A N 1
ATOM 1101 C CA . LYS A 1 139 ? 29.806 5.294 -74.892 1.00 89.62 139 LYS A CA 1
ATOM 1102 C C . LYS A 1 139 ? 28.514 5.520 -74.122 1.00 89.62 139 LYS A C 1
ATOM 1104 O O . LYS A 1 139 ? 27.436 5.586 -74.715 1.00 89.62 139 LYS A O 1
ATOM 1109 N N . THR A 1 140 ? 28.630 5.704 -72.812 1.00 88.62 140 THR A N 1
ATOM 1110 C CA . THR A 1 140 ? 27.500 6.050 -71.946 1.00 88.62 140 THR A CA 1
ATOM 1111 C C . THR A 1 140 ? 26.930 7.420 -72.314 1.00 88.62 140 THR A C 1
ATOM 1113 O O . THR A 1 140 ? 27.661 8.397 -72.483 1.00 88.62 140 THR A O 1
ATOM 1116 N N . ILE A 1 141 ? 25.606 7.505 -72.422 1.00 92.94 141 ILE A N 1
ATOM 1117 C CA . ILE A 1 141 ? 24.880 8.746 -72.685 1.00 92.94 141 ILE A CA 1
ATOM 1118 C C . ILE A 1 141 ? 24.899 9.601 -71.414 1.00 92.94 141 ILE A C 1
ATOM 1120 O O . ILE A 1 141 ? 24.299 9.237 -70.401 1.00 92.94 141 ILE A O 1
ATOM 1124 N N . ALA A 1 142 ? 25.557 10.759 -71.487 1.00 90.88 142 ALA A N 1
ATOM 1125 C CA . ALA A 1 142 ? 25.754 11.649 -70.343 1.00 90.88 142 ALA A CA 1
ATOM 1126 C C . ALA A 1 142 ? 24.436 12.082 -69.676 1.00 90.88 142 ALA A C 1
ATOM 1128 O O . ALA A 1 142 ? 24.342 12.068 -68.454 1.00 90.88 142 ALA A O 1
ATOM 1129 N N . GLU A 1 143 ? 23.392 12.386 -70.454 1.00 92.50 143 GLU A N 1
ATOM 1130 C CA . GLU A 1 143 ? 22.089 12.803 -69.911 1.00 92.50 143 GLU A CA 1
ATOM 1131 C C . GLU A 1 143 ? 21.442 11.719 -69.031 1.00 92.50 143 GLU A C 1
ATOM 1133 O O . GLU A 1 143 ? 20.894 12.017 -67.971 1.00 92.50 143 GLU A O 1
ATOM 1138 N N . LYS A 1 144 ? 21.554 10.443 -69.424 1.00 92.25 144 LYS A N 1
ATOM 1139 C CA . LYS A 1 144 ? 21.039 9.319 -68.627 1.00 92.25 144 LYS A CA 1
ATOM 1140 C C . LYS A 1 144 ? 21.818 9.151 -67.321 1.00 92.25 144 LYS A C 1
ATOM 1142 O O . LYS A 1 144 ? 21.210 8.868 -66.293 1.00 92.25 144 LYS A O 1
ATOM 1147 N N . MET A 1 145 ? 23.136 9.363 -67.352 1.00 91.88 145 MET A N 1
ATOM 1148 C CA . MET A 1 145 ? 23.976 9.342 -66.151 1.00 91.88 145 MET A CA 1
ATOM 1149 C C . MET A 1 145 ? 23.600 10.469 -65.182 1.00 91.88 145 MET A C 1
ATOM 1151 O O . MET A 1 145 ? 23.433 10.219 -63.992 1.00 91.88 145 MET A O 1
ATOM 1155 N N . ILE A 1 146 ? 23.412 11.691 -65.689 1.00 93.69 146 ILE A N 1
ATOM 1156 C CA . ILE A 1 146 ? 22.991 12.840 -64.875 1.00 93.69 146 ILE A CA 1
ATOM 1157 C C . ILE A 1 146 ? 21.636 12.554 -64.224 1.00 93.69 146 ILE A C 1
ATOM 1159 O O . ILE A 1 146 ? 21.518 12.644 -63.005 1.00 93.69 146 ILE A O 1
ATOM 1163 N N . ARG A 1 147 ? 20.650 12.098 -65.005 1.00 94.44 147 ARG A N 1
ATOM 1164 C CA . ARG A 1 147 ? 19.310 11.782 -64.493 1.00 94.44 147 ARG A CA 1
ATOM 1165 C C . ARG A 1 147 ? 19.329 10.683 -63.424 1.00 94.44 147 ARG A C 1
ATOM 1167 O O . ARG A 1 147 ? 18.608 10.779 -62.436 1.00 94.44 147 ARG A O 1
ATOM 1174 N N . TYR A 1 148 ? 20.154 9.649 -63.596 1.00 93.81 148 TYR A N 1
ATOM 1175 C CA . TYR A 1 148 ? 20.330 8.602 -62.583 1.00 93.81 148 TYR A CA 1
ATOM 1176 C C . TYR A 1 148 ? 20.923 9.155 -61.283 1.00 93.81 148 TYR A C 1
ATOM 1178 O O . TYR A 1 148 ? 20.449 8.816 -60.200 1.00 93.81 148 TYR A O 1
ATOM 1186 N N . MET A 1 149 ? 21.936 10.021 -61.377 1.00 93.56 149 MET A N 1
ATOM 1187 C CA . MET A 1 149 ? 22.547 10.648 -60.203 1.00 93.56 149 MET A CA 1
ATOM 1188 C C . MET A 1 149 ? 21.565 11.573 -59.476 1.00 93.56 149 MET A C 1
ATOM 1190 O O . MET A 1 149 ? 21.481 11.511 -58.253 1.00 93.56 149 MET A O 1
ATOM 1194 N N . GLU A 1 150 ? 20.788 12.379 -60.205 1.00 95.19 150 GLU A N 1
ATOM 1195 C CA . GLU A 1 150 ? 19.742 13.241 -59.635 1.00 95.19 150 GLU A CA 1
ATOM 1196 C C . GLU A 1 150 ? 18.672 12.429 -58.895 1.00 95.19 150 GLU A C 1
ATOM 1198 O O . GLU A 1 150 ? 18.319 12.750 -57.760 1.00 95.19 150 GLU A O 1
ATOM 1203 N N . GLU A 1 151 ? 18.199 11.335 -59.497 1.00 94.44 151 GLU A N 1
ATOM 1204 C CA . GLU A 1 151 ? 17.223 10.445 -58.867 1.00 94.44 151 GLU A CA 1
ATOM 1205 C C . GLU A 1 151 ? 17.803 9.766 -57.615 1.00 94.44 151 GLU A C 1
ATOM 1207 O O . GLU A 1 151 ? 17.142 9.701 -56.577 1.00 94.44 151 GLU A O 1
ATOM 1212 N N . LYS A 1 152 ? 19.066 9.320 -57.657 1.00 93.00 152 LYS A N 1
ATOM 1213 C CA . LYS A 1 152 ? 19.740 8.743 -56.483 1.00 93.00 152 LYS A CA 1
ATOM 1214 C C . LYS A 1 152 ? 19.924 9.758 -55.358 1.00 93.00 152 LYS A C 1
ATOM 1216 O O . LYS A 1 152 ? 19.692 9.407 -54.202 1.00 93.00 152 LYS A O 1
ATOM 1221 N N . LEU A 1 153 ? 20.289 11.001 -55.672 1.00 93.94 153 LEU A N 1
ATOM 1222 C CA . LEU A 1 153 ? 20.380 12.077 -54.682 1.00 93.94 153 LEU A CA 1
ATOM 1223 C C . LEU A 1 153 ? 19.015 12.346 -54.041 1.00 93.94 153 LEU A C 1
ATOM 1225 O O . LEU A 1 153 ? 18.901 12.308 -52.818 1.00 93.94 153 LEU A O 1
ATOM 1229 N N . ARG A 1 154 ? 17.958 12.469 -54.851 1.00 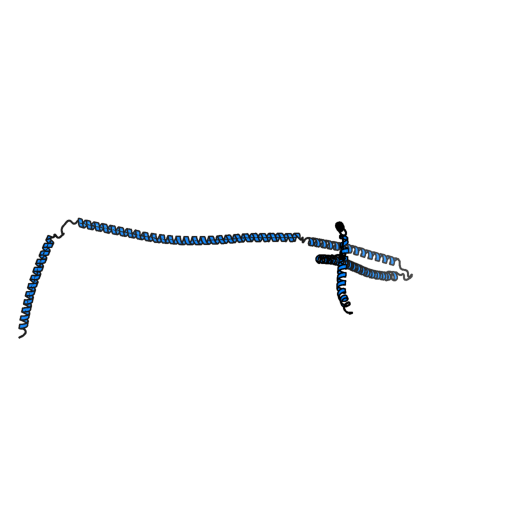96.31 154 ARG A N 1
ATOM 1230 C CA . ARG A 1 154 ? 16.587 12.664 -54.361 1.00 96.31 154 ARG A CA 1
ATOM 1231 C C . ARG A 1 154 ? 16.119 11.528 -53.444 1.00 96.31 154 ARG A C 1
ATOM 1233 O O . ARG A 1 154 ? 15.471 11.777 -52.426 1.00 96.31 154 ARG A O 1
ATOM 1240 N N . GLN A 1 155 ? 16.438 10.276 -53.777 1.00 93.31 155 GLN A N 1
ATOM 1241 C CA . GLN A 1 155 ? 16.125 9.124 -52.924 1.00 93.31 155 GLN A CA 1
ATOM 1242 C C . GLN A 1 155 ? 16.880 9.174 -51.591 1.00 93.31 155 GLN A C 1
ATOM 1244 O O . GLN A 1 155 ? 16.290 8.889 -50.546 1.00 93.31 155 GLN A O 1
ATOM 1249 N N . LYS A 1 156 ? 18.165 9.555 -51.602 1.00 92.38 156 LYS A N 1
ATOM 1250 C CA . LYS A 1 156 ? 18.954 9.727 -50.373 1.00 92.38 156 LYS A CA 1
ATOM 1251 C C . LYS A 1 156 ? 18.390 10.856 -49.507 1.00 92.38 156 LYS A C 1
ATOM 1253 O O . LYS A 1 156 ? 18.220 10.632 -48.312 1.00 92.38 156 LYS A O 1
ATOM 1258 N N . ASP A 1 157 ? 17.995 11.988 -50.088 1.00 95.19 157 ASP A N 1
ATOM 1259 C CA . ASP A 1 157 ? 17.362 13.096 -49.355 1.00 95.19 157 ASP A CA 1
ATOM 1260 C C . ASP A 1 157 ? 16.063 12.661 -48.659 1.00 95.19 157 ASP A C 1
ATOM 1262 O O . ASP A 1 157 ? 15.848 12.949 -47.479 1.00 95.19 157 ASP A O 1
ATOM 1266 N N . ALA A 1 158 ? 15.218 11.884 -49.346 1.00 95.06 158 ALA A N 1
ATOM 1267 C CA . ALA A 1 158 ? 13.995 11.340 -48.755 1.00 95.06 158 ALA A CA 1
ATOM 1268 C C . ALA A 1 158 ? 14.280 10.395 -47.569 1.00 95.06 158 ALA A C 1
ATOM 1270 O O . ALA A 1 158 ? 13.543 10.388 -46.577 1.00 95.06 158 ALA A O 1
ATOM 1271 N N . ILE A 1 159 ? 15.353 9.601 -47.646 1.00 92.56 159 ILE A N 1
ATOM 1272 C CA . ILE A 1 159 ? 15.790 8.729 -46.547 1.00 92.56 159 ILE A CA 1
ATOM 1273 C C . ILE A 1 159 ? 16.325 9.561 -45.379 1.00 92.56 159 ILE A C 1
ATOM 1275 O O . ILE A 1 159 ? 15.974 9.271 -44.234 1.00 92.56 159 ILE A O 1
ATOM 1279 N N . VAL A 1 160 ? 17.125 10.597 -45.646 1.00 95.44 160 VAL A N 1
ATOM 1280 C CA . VAL A 1 160 ? 17.657 11.502 -44.617 1.00 95.44 160 VAL A CA 1
ATOM 1281 C C . VAL A 1 160 ? 16.519 12.142 -43.829 1.00 95.44 160 VAL A C 1
ATOM 1283 O O . VAL A 1 160 ? 16.521 12.069 -42.600 1.00 95.44 160 VAL A O 1
ATOM 1286 N N . GLU A 1 161 ? 15.506 12.683 -44.506 1.00 95.38 161 GLU A N 1
ATOM 1287 C CA . GLU A 1 161 ? 14.367 13.308 -43.826 1.00 95.38 161 GLU A CA 1
ATOM 1288 C C . GLU A 1 161 ? 13.570 12.286 -42.999 1.00 95.38 161 GLU A C 1
ATOM 1290 O O . GLU A 1 161 ? 13.240 12.521 -41.833 1.00 95.38 161 GLU A O 1
ATOM 1295 N N . LYS A 1 162 ? 13.349 11.082 -43.544 1.00 95.56 162 LYS A N 1
ATOM 1296 C CA . LYS A 1 162 ? 12.700 9.984 -42.813 1.00 95.56 162 LYS A CA 1
ATOM 1297 C C . LYS A 1 162 ? 13.479 9.581 -41.556 1.00 95.56 162 LYS A C 1
ATOM 1299 O O . LYS A 1 162 ? 12.871 9.347 -40.509 1.00 95.56 162 LYS A O 1
ATOM 1304 N N . LEU A 1 163 ? 14.804 9.462 -41.647 1.00 93.38 163 LEU A N 1
ATOM 1305 C CA . LEU A 1 163 ? 15.662 9.114 -40.512 1.00 93.38 163 LEU A CA 1
ATOM 1306 C C . LEU A 1 163 ? 15.700 10.236 -39.474 1.00 93.38 163 LEU A C 1
ATOM 1308 O O . LEU A 1 163 ? 15.635 9.949 -38.280 1.00 93.38 163 LEU A O 1
ATOM 1312 N N . ARG A 1 164 ? 15.722 11.499 -39.908 1.00 96.88 164 ARG A N 1
ATOM 1313 C CA . ARG A 1 164 ? 15.663 12.669 -39.027 1.00 96.88 164 ARG A CA 1
ATOM 1314 C C . ARG A 1 164 ? 14.390 12.678 -38.182 1.00 96.88 164 ARG A C 1
ATOM 1316 O O . ARG A 1 164 ? 14.474 12.823 -36.963 1.00 96.88 164 ARG A O 1
ATOM 1323 N N . LEU A 1 165 ? 13.229 12.462 -38.805 1.00 95.62 165 LEU A N 1
ATOM 1324 C CA . LEU A 1 165 ? 11.946 12.382 -38.099 1.00 95.62 165 LEU A CA 1
ATOM 1325 C C . LEU A 1 165 ? 11.924 11.219 -37.099 1.00 95.62 165 LEU A C 1
ATOM 1327 O O . LEU A 1 165 ? 11.571 11.414 -35.937 1.00 95.62 165 LEU A O 1
ATOM 1331 N N . LYS A 1 166 ? 12.375 10.026 -37.512 1.00 95.88 166 LYS A N 1
ATOM 1332 C CA . LYS A 1 166 ? 12.480 8.866 -36.611 1.00 95.88 166 LYS A CA 1
ATOM 1333 C C . LYS A 1 166 ? 13.401 9.133 -35.422 1.00 95.88 166 LYS A C 1
ATOM 1335 O O . LYS A 1 166 ? 13.051 8.779 -34.300 1.00 95.88 166 LYS A O 1
ATOM 1340 N N . ASN A 1 167 ? 14.553 9.761 -35.650 1.00 95.38 167 ASN A N 1
ATOM 1341 C CA . ASN A 1 167 ? 15.498 10.096 -34.590 1.00 95.38 167 ASN A CA 1
ATOM 1342 C C . ASN A 1 167 ? 14.872 11.068 -33.577 1.00 95.38 167 ASN A C 1
ATOM 1344 O O . ASN A 1 167 ? 14.961 10.834 -32.374 1.00 95.38 167 ASN A O 1
ATOM 1348 N N . ALA A 1 168 ? 14.154 12.093 -34.050 1.00 96.38 168 ALA A N 1
ATOM 1349 C CA . ALA A 1 168 ? 13.426 13.017 -33.183 1.00 96.38 168 ALA A CA 1
ATOM 1350 C C . ALA A 1 168 ? 12.354 12.304 -32.335 1.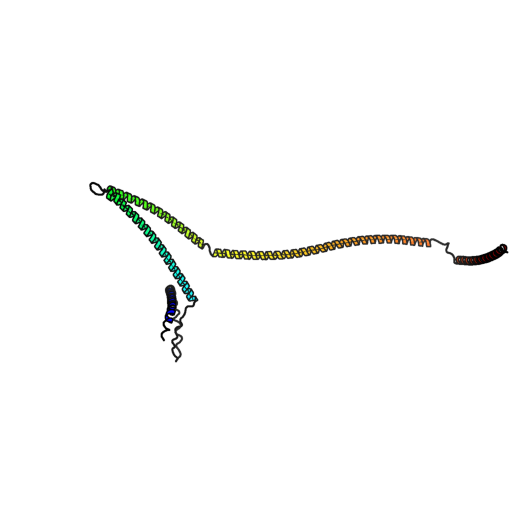00 96.38 168 ALA A C 1
ATOM 1352 O O . ALA A 1 168 ? 12.263 12.543 -31.129 1.00 96.38 168 ALA A O 1
ATOM 1353 N N . THR A 1 169 ? 11.582 11.386 -32.930 1.00 96.19 169 THR A N 1
ATOM 1354 C CA . THR A 1 169 ? 10.581 10.586 -32.205 1.00 96.19 169 THR A CA 1
ATOM 1355 C C . THR A 1 169 ? 11.221 9.686 -31.150 1.00 96.19 169 THR A C 1
ATOM 1357 O O . THR A 1 169 ? 10.787 9.703 -29.999 1.00 96.19 169 THR A O 1
ATOM 1360 N N . LEU A 1 170 ? 12.264 8.933 -31.510 1.00 96.06 170 LEU A N 1
ATOM 1361 C CA . LEU A 1 170 ? 12.960 8.040 -30.579 1.00 96.06 170 LEU A CA 1
ATOM 1362 C C . LEU A 1 170 ? 13.608 8.819 -29.432 1.00 96.06 170 LEU A C 1
ATOM 1364 O O . LEU A 1 170 ? 13.524 8.395 -28.284 1.00 96.06 170 LEU A O 1
ATOM 1368 N N . LYS A 1 171 ? 14.179 9.995 -29.712 1.00 96.88 171 LYS A N 1
ATOM 1369 C CA . LYS A 1 171 ? 14.738 10.878 -28.683 1.00 96.88 171 LYS A CA 1
ATOM 1370 C C . LYS A 1 171 ? 13.671 11.346 -27.691 1.00 96.88 171 LYS A C 1
ATOM 1372 O O . LYS A 1 171 ? 13.909 11.307 -26.488 1.00 96.88 171 LYS A O 1
ATOM 1377 N N . SER A 1 172 ? 12.491 11.740 -28.173 1.00 96.62 172 SER A N 1
ATOM 1378 C CA . SER A 1 172 ? 11.369 12.123 -27.305 1.00 96.62 172 SER A CA 1
ATOM 1379 C C . SER A 1 172 ? 10.850 10.944 -26.472 1.00 96.62 172 SER A C 1
ATOM 1381 O O . SER A 1 172 ? 10.575 11.102 -25.283 1.00 96.62 172 SER A O 1
ATOM 1383 N N . GLN A 1 173 ? 10.766 9.745 -27.059 1.00 96.12 173 GLN A N 1
ATOM 1384 C CA . GLN A 1 173 ? 10.385 8.531 -26.330 1.00 96.12 173 GLN A CA 1
ATOM 1385 C C . GLN A 1 173 ? 11.406 8.168 -25.248 1.00 96.12 173 GLN A C 1
ATOM 1387 O O . GLN A 1 173 ? 11.007 7.902 -24.117 1.00 96.12 173 GLN A O 1
ATOM 1392 N N . ALA A 1 174 ? 12.702 8.224 -25.561 1.00 96.19 174 ALA A N 1
ATOM 1393 C CA . ALA A 1 174 ? 13.771 7.985 -24.596 1.00 96.19 174 ALA A CA 1
ATOM 1394 C C . ALA A 1 174 ? 13.703 8.978 -23.426 1.00 96.19 174 ALA A C 1
ATOM 1396 O O . ALA A 1 174 ? 13.734 8.561 -22.275 1.00 96.19 174 ALA A O 1
ATOM 1397 N N . GLN A 1 175 ? 13.507 10.273 -23.705 1.00 96.50 175 GLN A N 1
ATOM 1398 C CA . GLN A 1 175 ? 13.317 11.295 -22.665 1.00 96.50 175 GLN A CA 1
ATOM 1399 C C . GLN A 1 175 ? 12.093 11.020 -21.784 1.00 96.50 175 GLN A C 1
ATOM 1401 O O . GLN A 1 175 ? 12.153 11.201 -20.571 1.00 96.50 175 GLN A O 1
ATOM 1406 N N . LYS A 1 176 ? 10.981 10.566 -22.374 1.00 96.25 176 LYS A N 1
ATOM 1407 C CA . LYS A 1 176 ? 9.773 10.213 -21.620 1.00 96.25 176 LYS A CA 1
ATOM 1408 C C . LYS A 1 176 ? 10.008 9.013 -20.702 1.00 96.25 176 LYS A C 1
ATOM 1410 O O . LYS A 1 176 ? 9.548 9.034 -19.566 1.00 96.25 176 LYS A O 1
ATOM 1415 N N . ILE A 1 177 ? 10.699 7.983 -21.190 1.00 95.69 177 ILE A N 1
ATOM 1416 C CA . ILE A 1 177 ? 11.036 6.799 -20.392 1.00 95.69 177 ILE A CA 1
ATOM 1417 C C . ILE A 1 177 ? 12.001 7.181 -19.266 1.00 95.69 177 ILE A C 1
ATOM 1419 O O . ILE A 1 177 ? 11.751 6.799 -18.130 1.00 95.69 177 ILE A O 1
ATOM 1423 N N . ASP A 1 178 ? 13.029 7.989 -19.544 1.00 93.81 178 ASP A N 1
ATOM 1424 C CA . ASP A 1 178 ? 13.969 8.482 -18.525 1.00 93.81 178 ASP A CA 1
ATOM 1425 C C . ASP A 1 178 ? 13.239 9.266 -17.422 1.00 93.81 178 ASP A C 1
ATOM 1427 O O . ASP A 1 178 ? 13.419 9.002 -16.238 1.00 93.81 178 ASP A O 1
ATOM 1431 N N . ALA A 1 179 ? 12.317 10.162 -17.795 1.00 92.69 179 ALA A N 1
ATOM 1432 C CA . ALA A 1 179 ? 11.496 10.902 -16.836 1.00 92.69 179 ALA A CA 1
ATOM 1433 C C . ALA A 1 179 ? 10.575 9.989 -16.004 1.00 92.69 179 ALA A C 1
ATOM 1435 O O . ALA A 1 179 ? 10.409 10.202 -14.805 1.00 92.69 179 ALA A O 1
ATOM 1436 N N . GLN A 1 180 ? 9.984 8.958 -16.617 1.00 91.94 180 GLN A N 1
ATOM 1437 C CA . GLN A 1 180 ? 9.188 7.962 -15.891 1.00 91.94 180 GLN A CA 1
ATOM 1438 C C . GLN A 1 180 ? 10.037 7.140 -14.921 1.00 91.94 180 GLN A C 1
ATOM 1440 O O . GLN A 1 180 ? 9.547 6.770 -13.857 1.00 91.94 180 GLN A O 1
ATOM 1445 N N . LEU A 1 181 ? 11.281 6.840 -15.291 1.00 88.88 181 LEU A N 1
ATOM 1446 C CA . LEU A 1 181 ? 12.207 6.079 -14.464 1.00 88.88 181 LEU A CA 1
ATOM 1447 C C . LEU A 1 181 ? 12.618 6.904 -13.241 1.00 88.88 181 LEU A C 1
ATOM 1449 O O . LEU A 1 181 ? 12.436 6.425 -12.129 1.00 88.88 181 LEU A O 1
ATOM 1453 N N . ARG A 1 182 ? 12.974 8.181 -13.430 1.00 86.50 182 ARG A N 1
ATOM 1454 C CA . ARG A 1 182 ? 13.237 9.120 -12.324 1.00 86.50 182 ARG A CA 1
ATOM 1455 C C . ARG A 1 182 ? 12.049 9.279 -11.386 1.00 86.50 182 ARG A C 1
ATOM 1457 O O . ARG A 1 182 ? 12.205 9.166 -10.182 1.00 86.50 182 ARG A O 1
ATOM 1464 N N . HIS A 1 183 ? 10.840 9.457 -11.921 1.00 83.50 183 HIS A N 1
ATOM 1465 C CA . HIS A 1 183 ? 9.639 9.545 -11.084 1.00 83.50 183 HIS A CA 1
ATOM 1466 C C . HIS A 1 183 ? 9.401 8.250 -10.290 1.00 83.50 183 HIS A C 1
ATOM 1468 O O . HIS A 1 183 ? 8.901 8.284 -9.169 1.00 83.50 183 HIS A O 1
ATOM 1474 N N . LYS A 1 184 ? 9.717 7.080 -10.858 1.00 81.06 184 LYS A N 1
ATOM 1475 C CA . LYS A 1 184 ? 9.625 5.807 -10.131 1.00 81.06 184 LYS A CA 1
ATOM 1476 C C . LYS A 1 184 ? 10.717 5.656 -9.076 1.00 81.06 184 LYS A C 1
ATOM 1478 O O . LYS A 1 184 ? 10.422 5.113 -8.020 1.00 81.06 184 LYS A O 1
ATOM 1483 N N . GLU A 1 185 ? 11.931 6.124 -9.344 1.00 78.12 185 GLU A N 1
ATOM 1484 C CA . GLU A 1 185 ? 13.022 6.171 -8.365 1.00 78.12 185 GLU A CA 1
ATOM 1485 C C . GLU A 1 185 ? 12.665 7.103 -7.200 1.00 78.12 185 GLU A C 1
ATOM 1487 O O . GLU A 1 185 ? 12.742 6.686 -6.052 1.00 78.12 185 GLU A O 1
ATOM 1492 N N . GLU A 1 186 ? 12.141 8.299 -7.482 1.00 70.44 186 GLU A N 1
ATOM 1493 C CA . GLU A 1 186 ? 11.638 9.240 -6.471 1.00 70.44 186 GLU A CA 1
ATOM 1494 C C . GLU A 1 186 ? 10.452 8.663 -5.680 1.00 70.44 186 GLU A C 1
ATOM 1496 O O . GLU A 1 186 ? 10.371 8.855 -4.473 1.00 70.44 186 GLU A O 1
ATOM 1501 N N . MET A 1 187 ? 9.545 7.904 -6.314 1.00 61.16 187 MET A N 1
ATOM 1502 C CA . MET A 1 187 ? 8.489 7.172 -5.595 1.00 61.16 187 MET A CA 1
ATOM 1503 C C . MET A 1 187 ? 9.029 6.005 -4.753 1.00 61.16 187 MET A C 1
ATOM 1505 O O . MET A 1 187 ? 8.410 5.649 -3.752 1.00 61.16 187 MET A O 1
ATOM 1509 N N . GLY A 1 188 ? 10.147 5.400 -5.159 1.00 59.16 188 GLY A N 1
ATOM 1510 C CA . GLY A 1 188 ? 10.852 4.369 -4.395 1.00 59.16 188 GLY A CA 1
ATOM 1511 C C . GLY A 1 188 ? 11.541 4.939 -3.156 1.00 59.16 188 GLY A C 1
ATOM 1512 O O . GLY A 1 188 ? 11.474 4.323 -2.097 1.00 59.16 188 GLY A O 1
ATOM 1513 N N . ASP A 1 189 ? 12.103 6.143 -3.269 1.00 54.34 189 ASP A N 1
ATOM 1514 C CA . ASP A 1 189 ? 12.635 6.926 -2.144 1.00 54.34 189 ASP A CA 1
ATOM 1515 C C . ASP A 1 189 ? 11.509 7.532 -1.277 1.00 54.34 189 ASP A C 1
ATOM 1517 O O . ASP A 1 189 ? 11.692 7.785 -0.088 1.00 54.34 189 ASP A O 1
ATOM 1521 N N . ALA A 1 190 ? 10.305 7.705 -1.843 1.00 53.44 190 ALA A N 1
ATOM 1522 C CA . ALA A 1 190 ? 9.116 8.195 -1.144 1.00 53.44 190 ALA A CA 1
ATOM 1523 C C . ALA A 1 190 ? 8.414 7.157 -0.257 1.00 53.44 190 ALA A C 1
ATOM 1525 O O . ALA A 1 190 ? 7.519 7.535 0.497 1.00 53.44 190 ALA A O 1
ATOM 1526 N N . LEU A 1 191 ? 8.824 5.881 -0.262 1.00 58.69 191 LEU A N 1
ATOM 1527 C CA . LEU A 1 191 ? 8.572 5.019 0.894 1.00 58.69 191 LEU A CA 1
ATOM 1528 C C . LEU A 1 191 ? 9.605 5.379 1.967 1.00 58.69 191 LEU A C 1
ATOM 1530 O O . LEU A 1 191 ? 10.496 4.590 2.290 1.00 58.69 191 LEU A O 1
ATOM 1534 N N . HIS A 1 192 ? 9.520 6.607 2.485 1.00 66.50 192 HIS A N 1
ATOM 1535 C CA . HIS A 1 192 ? 10.470 7.074 3.474 1.00 66.50 192 HIS A CA 1
ATOM 1536 C C . HIS A 1 192 ? 10.343 6.162 4.687 1.00 66.50 192 HIS A C 1
ATOM 1538 O O . HIS A 1 192 ? 9.273 6.003 5.274 1.00 66.50 192 HIS A O 1
ATOM 1544 N N . TYR A 1 193 ? 11.465 5.601 5.117 1.00 68.75 193 TYR A N 1
ATOM 1545 C CA . TYR A 1 193 ? 11.597 4.940 6.412 1.00 68.75 193 TYR A CA 1
ATOM 1546 C C . TYR A 1 193 ? 10.940 5.763 7.541 1.00 68.75 193 TYR A C 1
ATOM 1548 O O . TYR A 1 193 ? 10.332 5.210 8.453 1.00 68.75 193 TYR A O 1
ATOM 1556 N N . ILE A 1 194 ? 10.986 7.094 7.419 1.00 76.44 194 ILE A N 1
ATOM 1557 C CA . ILE A 1 194 ? 10.322 8.061 8.299 1.00 76.44 194 ILE A CA 1
ATOM 1558 C C . ILE A 1 194 ? 8.795 7.886 8.315 1.00 76.44 194 ILE A C 1
ATOM 1560 O O . ILE A 1 194 ? 8.226 7.869 9.400 1.00 76.44 194 ILE A O 1
ATOM 1564 N N . ASP A 1 195 ? 8.133 7.687 7.173 1.00 81.81 195 ASP A N 1
ATOM 1565 C CA . ASP A 1 195 ? 6.678 7.477 7.103 1.00 81.81 195 ASP A CA 1
ATOM 1566 C C . ASP A 1 195 ? 6.273 6.147 7.748 1.00 81.81 195 ASP A C 1
ATOM 1568 O O . ASP A 1 195 ? 5.274 6.063 8.466 1.00 81.81 195 ASP A O 1
ATOM 1572 N N . PHE A 1 196 ? 7.084 5.102 7.557 1.00 85.06 196 PHE A N 1
ATOM 1573 C CA . PHE A 1 196 ? 6.871 3.817 8.222 1.00 85.06 196 PHE A CA 1
ATOM 1574 C C . PHE A 1 196 ? 7.020 3.937 9.745 1.00 85.06 196 PHE A C 1
ATOM 1576 O O . PHE A 1 196 ? 6.186 3.427 10.497 1.00 85.06 196 PHE A O 1
ATOM 1583 N N . HIS A 1 197 ? 8.046 4.655 10.209 1.00 88.44 197 HIS A N 1
ATOM 1584 C CA . HIS A 1 197 ? 8.233 4.947 11.632 1.00 88.44 197 HIS A CA 1
ATOM 1585 C C . HIS A 1 197 ? 7.121 5.824 12.198 1.00 88.44 197 HIS A C 1
ATOM 1587 O O . HIS A 1 197 ? 6.646 5.554 13.298 1.00 88.44 197 HIS A O 1
ATOM 1593 N N . GLN A 1 198 ? 6.650 6.814 11.444 1.00 91.56 198 GLN A N 1
ATOM 1594 C CA . GLN A 1 198 ? 5.526 7.662 11.829 1.00 91.56 198 GLN A CA 1
ATOM 1595 C C . GLN A 1 198 ? 4.255 6.826 12.030 1.00 91.56 198 GLN A C 1
ATOM 1597 O O . GLN A 1 198 ? 3.646 6.886 13.098 1.00 91.56 198 GLN A O 1
ATOM 1602 N N . LEU A 1 199 ? 3.916 5.958 11.072 1.00 92.75 199 LEU A N 1
ATOM 1603 C CA . LEU A 1 199 ? 2.809 5.001 11.193 1.00 92.75 199 LEU A CA 1
ATOM 1604 C C . LEU A 1 199 ? 2.977 4.066 12.396 1.00 92.75 199 LEU A C 1
ATOM 1606 O O . LEU A 1 199 ? 2.008 3.767 13.098 1.00 92.75 199 LEU A O 1
ATOM 1610 N N . GLN A 1 200 ? 4.199 3.605 12.668 1.00 95.06 200 GLN A N 1
ATOM 1611 C CA . GLN A 1 200 ? 4.475 2.744 13.814 1.00 95.06 200 GLN A CA 1
ATOM 1612 C C . GLN A 1 200 ? 4.299 3.484 15.150 1.00 95.06 200 GLN A C 1
ATOM 1614 O O . GLN A 1 200 ? 3.784 2.903 16.110 1.00 95.06 200 GLN A O 1
ATOM 1619 N N . ILE A 1 201 ? 4.704 4.755 15.221 1.00 95.31 201 ILE A N 1
ATOM 1620 C CA . ILE A 1 201 ? 4.506 5.620 16.390 1.00 95.31 201 ILE A CA 1
ATOM 1621 C C . ILE A 1 201 ? 3.014 5.868 16.606 1.00 95.31 201 ILE A C 1
ATOM 1623 O O . ILE A 1 201 ? 2.525 5.670 17.717 1.00 95.31 201 ILE A O 1
ATOM 1627 N N . GLU A 1 202 ? 2.280 6.236 15.557 1.00 96.31 202 GLU A N 1
ATOM 1628 C CA . GLU A 1 202 ? 0.837 6.469 15.630 1.00 96.31 202 GLU A CA 1
ATOM 1629 C C . GLU A 1 202 ? 0.086 5.217 16.076 1.00 96.31 202 GLU A C 1
ATOM 1631 O O . GLU A 1 202 ? -0.738 5.282 16.985 1.00 96.31 202 GLU A O 1
ATOM 1636 N N . ASN A 1 203 ? 0.416 4.051 15.516 1.00 96.25 203 ASN A N 1
ATOM 1637 C CA . ASN A 1 203 ? -0.198 2.791 15.922 1.00 96.25 203 ASN A CA 1
ATOM 1638 C C . ASN A 1 203 ? 0.045 2.504 17.414 1.00 96.25 203 ASN A C 1
ATOM 1640 O O . ASN A 1 203 ? -0.906 2.247 18.152 1.00 96.25 203 ASN A O 1
ATOM 1644 N N . LYS A 1 204 ? 1.289 2.653 17.894 1.00 97.44 204 LYS A N 1
ATOM 1645 C CA . LYS A 1 204 ? 1.609 2.507 19.326 1.00 97.44 204 LYS A CA 1
ATOM 1646 C C . LYS A 1 204 ? 0.824 3.487 20.201 1.00 97.44 204 LYS A C 1
ATOM 1648 O O . LYS A 1 204 ? 0.332 3.094 21.256 1.00 97.44 204 LYS A O 1
ATOM 1653 N N . GLN A 1 205 ? 0.674 4.740 19.769 1.00 97.44 205 GLN A N 1
ATOM 1654 C CA . GLN A 1 205 ? -0.122 5.741 20.485 1.00 97.44 205 GLN A CA 1
ATOM 1655 C C . GLN A 1 205 ? -1.609 5.366 20.531 1.00 97.44 205 GLN A C 1
ATOM 1657 O O . GLN A 1 205 ? -2.237 5.487 21.584 1.00 97.44 205 GLN A O 1
ATOM 1662 N N . TYR A 1 206 ? -2.178 4.879 19.424 1.00 97.88 206 TYR A N 1
ATOM 1663 C CA . TYR A 1 206 ? -3.570 4.432 19.385 1.00 97.88 206 TYR A CA 1
ATOM 1664 C C . TYR A 1 206 ? -3.806 3.211 20.270 1.00 97.88 206 TYR A C 1
ATOM 1666 O O . TYR A 1 206 ? -4.793 3.193 21.002 1.00 97.88 206 TYR A O 1
ATOM 1674 N N . VAL A 1 207 ? -2.898 2.232 20.264 1.00 97.81 207 VAL A N 1
ATOM 1675 C CA . VAL A 1 207 ? -2.981 1.057 21.146 1.00 97.81 207 VAL A CA 1
ATOM 1676 C C . VAL A 1 207 ? -2.963 1.480 22.613 1.00 97.81 207 VAL A C 1
ATOM 1678 O O . VAL A 1 207 ? -3.876 1.115 23.347 1.00 97.81 207 VAL A O 1
ATOM 1681 N N . ALA A 1 208 ? -2.015 2.330 23.020 1.00 97.31 208 ALA A N 1
ATOM 1682 C CA . ALA A 1 208 ? -1.951 2.832 24.394 1.00 97.31 208 ALA A CA 1
ATOM 1683 C C . ALA A 1 208 ? -3.237 3.577 24.799 1.00 97.31 208 ALA A C 1
ATOM 1685 O O . ALA A 1 20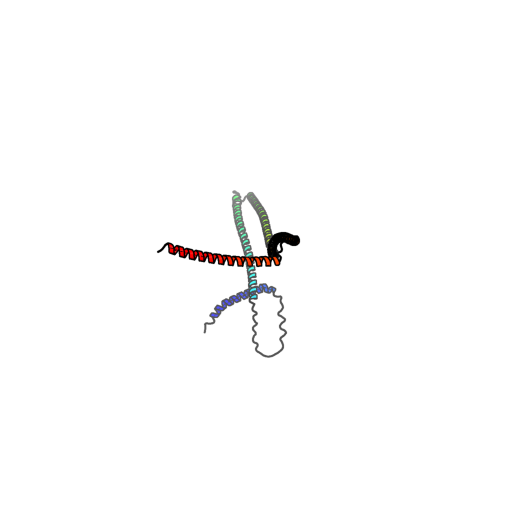8 ? -3.751 3.410 25.904 1.00 97.31 208 ALA A O 1
ATOM 1686 N N . LYS A 1 209 ? -3.809 4.369 23.883 1.00 97.88 209 LYS A N 1
ATOM 1687 C CA . LYS A 1 209 ? -5.065 5.087 24.130 1.00 97.88 209 LYS A CA 1
ATOM 1688 C C . LYS A 1 209 ? -6.267 4.146 24.233 1.00 97.88 209 LYS A C 1
ATOM 1690 O O . LYS A 1 209 ? -7.176 4.416 25.015 1.00 97.88 209 LYS A O 1
ATOM 1695 N N . ILE A 1 210 ? -6.290 3.058 23.462 1.00 97.44 210 ILE A N 1
ATOM 1696 C CA . ILE A 1 210 ? -7.315 2.009 23.561 1.00 97.44 210 ILE A CA 1
ATOM 1697 C C . ILE A 1 210 ? -7.198 1.279 24.902 1.00 97.44 210 ILE A C 1
ATOM 1699 O O . ILE A 1 210 ? -8.216 1.067 25.558 1.00 97.44 210 ILE A O 1
ATOM 1703 N N . GLU A 1 211 ? -5.984 0.930 25.329 1.00 97.50 211 GLU A N 1
ATOM 1704 C CA . GLU A 1 211 ? -5.734 0.297 26.629 1.00 97.50 211 GLU A CA 1
ATOM 1705 C C . GLU A 1 211 ? -6.204 1.188 27.784 1.00 97.50 211 GLU A C 1
ATOM 1707 O O . GLU A 1 211 ? -6.991 0.736 28.615 1.00 97.50 211 GLU A O 1
ATOM 1712 N N . GLU A 1 212 ? -5.850 2.475 27.772 1.00 97.81 212 GLU A N 1
ATOM 1713 C CA . GLU A 1 212 ? -6.293 3.451 28.777 1.00 97.81 212 GLU A CA 1
ATOM 1714 C C . GLU A 1 212 ? -7.831 3.538 28.857 1.00 97.81 212 GLU A C 1
ATOM 1716 O O . GLU A 1 212 ? -8.416 3.476 29.941 1.00 97.81 212 GLU A O 1
ATOM 1721 N N . ARG A 1 213 ? -8.517 3.628 27.706 1.00 97.38 213 ARG A N 1
ATOM 1722 C CA . ARG A 1 213 ? -9.990 3.661 27.666 1.00 97.38 213 ARG A CA 1
ATOM 1723 C C . ARG A 1 213 ? -10.606 2.341 28.132 1.00 97.38 213 ARG A C 1
ATOM 1725 O O . ARG A 1 213 ? -11.658 2.359 28.768 1.00 97.38 213 ARG A O 1
ATOM 1732 N N . ASN A 1 214 ? -9.979 1.203 27.837 1.00 97.50 214 ASN A N 1
ATOM 1733 C CA . ASN A 1 214 ? -10.442 -0.106 28.298 1.00 97.50 214 ASN A CA 1
ATOM 1734 C C . ASN A 1 214 ? -10.311 -0.254 29.820 1.00 97.50 214 ASN A C 1
ATOM 1736 O O . ASN A 1 214 ? -11.227 -0.779 30.455 1.00 97.50 214 ASN A O 1
ATOM 1740 N N . GLU A 1 215 ? -9.222 0.234 30.416 1.00 97.62 215 GLU A N 1
ATOM 1741 C CA . GLU A 1 215 ? -9.056 0.267 31.873 1.00 97.62 215 GLU A CA 1
ATOM 1742 C C . GLU A 1 215 ? -10.103 1.163 32.545 1.00 97.62 215 GLU A C 1
ATOM 1744 O O . GLU A 1 215 ? -10.714 0.777 33.546 1.00 97.62 215 GLU A O 1
ATOM 1749 N N . GLU A 1 216 ? -10.361 2.340 31.973 1.00 97.38 216 GLU A N 1
ATOM 1750 C CA . GLU A 1 216 ? -11.390 3.266 32.446 1.00 97.38 216 GLU A CA 1
ATOM 1751 C C . GLU A 1 216 ? -12.794 2.641 32.363 1.00 97.38 216 GLU A C 1
ATOM 1753 O O . GLU A 1 216 ? -13.553 2.659 33.338 1.00 97.38 216 GLU A O 1
ATOM 1758 N N . LEU A 1 217 ? -13.112 1.985 31.241 1.00 97.69 217 LEU A N 1
ATOM 1759 C CA . LEU A 1 217 ? -14.354 1.232 31.057 1.00 97.69 217 LEU A CA 1
ATOM 1760 C C . LEU A 1 217 ? -14.490 0.105 32.090 1.00 97.69 217 LEU A C 1
ATOM 1762 O O . LEU A 1 217 ? -15.576 -0.116 32.633 1.00 97.69 217 LEU A O 1
ATOM 1766 N N . LEU A 1 218 ? -13.406 -0.623 32.366 1.00 97.50 218 LEU A N 1
ATOM 1767 C CA . LEU A 1 218 ? -13.402 -1.709 33.341 1.00 97.50 218 LEU A CA 1
ATOM 1768 C C . LEU A 1 218 ? -13.672 -1.186 34.756 1.00 97.50 218 LEU A C 1
ATOM 1770 O O . LEU A 1 218 ? -14.504 -1.762 35.462 1.00 97.50 218 LEU A O 1
ATOM 1774 N N . ARG A 1 219 ? -13.035 -0.076 35.151 1.00 97.31 219 ARG A N 1
ATOM 1775 C CA . ARG A 1 219 ? -13.296 0.588 36.438 1.00 97.31 219 ARG A CA 1
ATOM 1776 C C . ARG A 1 219 ? -14.756 1.001 36.563 1.00 97.31 219 ARG A C 1
ATOM 1778 O O . ARG A 1 219 ? -15.399 0.648 37.548 1.00 97.31 219 ARG A O 1
ATOM 1785 N N . LEU A 1 220 ? -15.303 1.669 35.546 1.00 97.00 220 LEU A N 1
ATOM 1786 C CA . LEU A 1 220 ? -16.710 2.074 35.536 1.00 97.00 220 LEU A CA 1
ATOM 1787 C C . LEU A 1 220 ? -17.647 0.870 35.673 1.00 97.00 220 LEU A C 1
ATOM 1789 O O . LEU A 1 220 ? -18.552 0.900 36.503 1.00 97.00 220 LEU A O 1
ATOM 1793 N N . LYS A 1 221 ? -17.398 -0.224 34.940 1.00 97.44 221 LYS A N 1
ATOM 1794 C CA . LYS A 1 221 ? -18.186 -1.462 35.060 1.00 97.44 221 LYS A CA 1
ATOM 1795 C C . LYS A 1 221 ? -18.154 -2.041 36.475 1.00 97.44 221 LYS A C 1
ATOM 1797 O O . LYS A 1 221 ? -19.200 -2.453 36.977 1.00 97.44 221 LYS A O 1
ATOM 1802 N N . GLN A 1 222 ? -16.989 -2.067 37.122 1.00 96.94 222 GLN A N 1
ATOM 1803 C CA . GLN A 1 222 ? -16.864 -2.542 38.503 1.00 96.94 222 GLN A CA 1
ATOM 1804 C C . GLN A 1 222 ? -17.645 -1.653 39.476 1.00 96.94 222 GLN A C 1
ATOM 1806 O O . GLN A 1 222 ? -18.410 -2.167 40.295 1.00 96.94 222 GLN A O 1
ATOM 1811 N N . THR A 1 223 ? -17.510 -0.328 39.361 1.00 97.06 223 THR A N 1
ATOM 1812 C CA . THR A 1 223 ? -18.248 0.620 40.203 1.00 97.06 223 THR A CA 1
ATOM 1813 C C . THR A 1 223 ? -19.753 0.479 39.998 1.00 97.06 223 THR A C 1
ATOM 1815 O O . THR A 1 223 ? -20.475 0.321 40.978 1.00 97.06 223 THR A O 1
ATOM 1818 N N . THR A 1 224 ? -20.234 0.434 38.750 1.00 97.12 224 THR A N 1
ATOM 1819 C CA . THR A 1 224 ? -21.654 0.209 38.443 1.00 97.12 224 THR A CA 1
ATOM 1820 C C . THR A 1 224 ? -22.153 -1.113 39.022 1.00 97.12 224 THR A C 1
ATOM 1822 O O . THR A 1 224 ? -23.218 -1.138 39.634 1.00 97.12 224 THR A O 1
ATOM 1825 N N . GLY A 1 225 ? -21.386 -2.200 38.889 1.00 96.88 225 GLY A N 1
ATOM 1826 C CA . GLY A 1 225 ? -21.731 -3.497 39.476 1.00 96.88 225 GLY A CA 1
ATOM 1827 C C . GLY A 1 225 ? -21.892 -3.430 40.999 1.00 96.88 225 GLY A C 1
ATOM 1828 O O . GLY A 1 225 ? -22.897 -3.901 41.531 1.00 96.88 225 GLY A O 1
ATOM 1829 N N . SER A 1 226 ? -20.952 -2.779 41.689 1.00 96.88 226 SER A N 1
ATOM 1830 C CA . SER A 1 226 ? -21.017 -2.551 43.139 1.00 96.88 226 SER A CA 1
ATOM 1831 C C . SER A 1 226 ? -22.231 -1.700 43.533 1.00 96.88 226 SER A C 1
ATOM 1833 O O . SER A 1 226 ? -23.005 -2.081 44.412 1.00 96.88 226 SER A O 1
ATOM 1835 N N . THR A 1 227 ? -22.483 -0.594 42.825 1.00 96.94 227 THR A N 1
ATOM 1836 C CA . THR A 1 227 ? -23.652 0.264 43.069 1.00 96.94 227 THR A CA 1
ATOM 1837 C C . THR A 1 227 ? -24.966 -0.497 42.888 1.00 96.94 227 THR A C 1
ATOM 1839 O O . THR A 1 227 ? -25.871 -0.348 43.706 1.00 96.94 227 THR A O 1
ATOM 1842 N N . VAL A 1 228 ? -25.076 -1.350 41.865 1.00 97.75 228 VAL A N 1
ATOM 1843 C CA . VAL A 1 228 ? -26.266 -2.186 41.641 1.00 97.75 228 VAL A CA 1
ATOM 1844 C C . VAL A 1 228 ? -26.454 -3.203 42.768 1.00 97.75 228 VAL A C 1
ATOM 1846 O O . VAL A 1 228 ? -27.584 -3.399 43.218 1.00 97.75 228 VAL A O 1
ATOM 1849 N N . GLN A 1 229 ? -25.380 -3.822 43.269 1.00 97.06 229 GLN A N 1
ATOM 1850 C CA . GLN A 1 229 ? -25.466 -4.721 44.425 1.00 97.06 229 GLN A CA 1
ATOM 1851 C C . GLN A 1 229 ? -25.966 -3.990 45.675 1.00 97.06 229 GLN A C 1
ATOM 1853 O O . GLN A 1 229 ? -26.905 -4.457 46.319 1.00 97.06 229 GLN A O 1
ATOM 1858 N N . VAL A 1 230 ? -25.399 -2.819 45.987 1.00 97.69 230 VAL A N 1
ATOM 1859 C CA . VAL A 1 230 ? -25.850 -1.989 47.116 1.00 97.69 230 VAL A CA 1
ATOM 1860 C C . VAL A 1 230 ? -27.318 -1.596 46.947 1.00 97.69 230 VAL A C 1
ATOM 1862 O O . VAL A 1 230 ? -28.103 -1.740 47.883 1.00 97.69 230 VAL A O 1
ATOM 1865 N N . LEU A 1 231 ? -27.719 -1.168 45.748 1.00 97.69 231 LEU A N 1
ATOM 1866 C CA . LEU A 1 231 ? -29.102 -0.804 45.452 1.00 97.69 231 LEU A CA 1
ATOM 1867 C C . LEU A 1 231 ? -30.064 -1.980 45.658 1.00 97.69 231 LEU A C 1
ATOM 1869 O O . LEU A 1 231 ? -31.127 -1.801 46.248 1.00 97.69 231 LEU A O 1
ATOM 1873 N N . ASN A 1 232 ? -29.706 -3.180 45.199 1.00 97.75 232 ASN A N 1
ATOM 1874 C CA . ASN A 1 232 ? -30.532 -4.373 45.384 1.00 97.75 232 ASN A CA 1
ATOM 1875 C C . ASN A 1 232 ? -30.648 -4.768 46.860 1.00 97.75 232 ASN A C 1
ATOM 1877 O O . ASN A 1 232 ? -31.742 -5.109 47.310 1.00 97.75 232 ASN A O 1
ATOM 1881 N N . ASN A 1 233 ? -29.564 -4.653 47.631 1.00 97.69 233 ASN A N 1
ATOM 1882 C CA . ASN A 1 233 ? -29.594 -4.891 49.074 1.00 97.69 233 ASN A CA 1
ATOM 1883 C C . ASN A 1 233 ? -30.517 -3.894 49.789 1.00 97.69 233 ASN A C 1
ATOM 1885 O O . ASN A 1 233 ? -31.344 -4.298 50.604 1.00 97.69 233 ASN A O 1
ATOM 1889 N N . LEU A 1 234 ? -30.430 -2.604 49.444 1.00 97.44 234 LEU A N 1
ATOM 1890 C CA . LEU A 1 234 ? -31.309 -1.570 49.998 1.00 97.44 234 LEU A CA 1
ATOM 1891 C C . LEU A 1 234 ? -32.774 -1.787 49.602 1.00 97.44 234 LEU A C 1
ATOM 1893 O O . LEU A 1 234 ? -33.652 -1.652 50.449 1.00 97.44 234 LEU A O 1
ATOM 1897 N N . LYS A 1 235 ? -33.051 -2.178 48.351 1.00 97.94 235 LYS A N 1
ATOM 1898 C CA . LYS A 1 235 ? -34.407 -2.542 47.907 1.00 97.94 235 LYS A CA 1
ATOM 1899 C C . LYS A 1 235 ? -34.968 -3.721 48.695 1.00 97.94 235 LYS A C 1
ATOM 1901 O O . LYS A 1 235 ? -36.119 -3.661 49.115 1.00 97.94 235 LYS A O 1
ATOM 1906 N N . LYS A 1 236 ? -34.167 -4.768 48.916 1.00 97.88 236 LYS A N 1
ATOM 1907 C CA . LYS A 1 236 ? -34.584 -5.926 49.714 1.00 97.88 236 LYS A CA 1
ATOM 1908 C C . LYS A 1 236 ? -34.898 -5.511 51.150 1.00 97.88 236 LYS A C 1
ATOM 1910 O O . LYS A 1 236 ? -35.967 -5.837 51.650 1.00 97.88 236 LYS A O 1
ATOM 1915 N N . ARG A 1 237 ? -34.017 -4.722 51.775 1.00 97.69 237 ARG A N 1
ATOM 1916 C CA . ARG A 1 237 ? -34.234 -4.228 53.140 1.00 97.69 237 ARG A CA 1
ATOM 1917 C C . ARG A 1 237 ? -35.481 -3.351 53.253 1.00 97.69 237 ARG A C 1
ATOM 1919 O O . ARG A 1 237 ? -36.216 -3.461 54.226 1.00 97.69 237 ARG A O 1
ATOM 1926 N N . LEU A 1 238 ? -35.722 -2.494 52.264 1.00 97.69 238 LEU A N 1
ATOM 1927 C CA . LEU A 1 238 ? -36.935 -1.683 52.199 1.00 97.69 238 LEU A CA 1
ATOM 1928 C C . LEU A 1 238 ? -38.187 -2.562 52.100 1.00 97.69 238 LEU A C 1
ATOM 1930 O O . LEU A 1 238 ? -39.172 -2.281 52.770 1.00 97.69 238 LEU A O 1
ATOM 1934 N N . HIS A 1 239 ? -38.146 -3.620 51.289 1.00 97.62 239 HIS A N 1
ATOM 1935 C CA . HIS A 1 239 ? -39.266 -4.546 51.148 1.00 97.62 239 HIS A CA 1
ATOM 1936 C C . HIS A 1 239 ? -39.575 -5.281 52.458 1.00 97.62 239 HIS A C 1
ATOM 1938 O O . HIS A 1 239 ? -40.726 -5.287 52.875 1.00 97.62 239 HIS A O 1
ATOM 1944 N N . GLU A 1 240 ? -38.551 -5.791 53.151 1.00 97.75 240 GLU A N 1
ATOM 1945 C CA . GLU A 1 240 ? -38.697 -6.410 54.480 1.00 97.75 240 GLU A CA 1
ATOM 1946 C C . GLU A 1 240 ? -39.350 -5.449 55.488 1.00 97.75 240 GLU A C 1
ATOM 1948 O O . GLU A 1 240 ? -40.272 -5.829 56.202 1.00 97.75 240 GLU A O 1
ATOM 1953 N N . LEU A 1 241 ? -38.913 -4.183 55.518 1.00 97.38 241 LEU A N 1
ATOM 1954 C CA . LEU A 1 241 ? -39.494 -3.167 56.404 1.00 97.38 241 LEU A CA 1
ATOM 1955 C C . LEU A 1 241 ? -40.945 -2.823 56.041 1.00 97.38 241 LEU A C 1
ATOM 1957 O O . LEU A 1 241 ? -41.745 -2.542 56.929 1.00 97.38 241 LEU A O 1
ATOM 1961 N N . LEU A 1 242 ? -41.298 -2.831 54.753 1.00 97.38 242 LEU A N 1
ATOM 1962 C CA . LEU A 1 242 ? -42.679 -2.622 54.312 1.00 97.38 242 LEU A CA 1
ATOM 1963 C C . LEU A 1 242 ? -43.584 -3.791 54.715 1.00 97.38 242 LEU A C 1
ATOM 1965 O O . LEU A 1 242 ? -44.706 -3.553 55.157 1.00 97.38 242 LEU A O 1
ATOM 1969 N N . GLU A 1 243 ? -43.108 -5.033 54.594 1.00 97.62 243 GLU A N 1
ATOM 1970 C CA . GLU A 1 243 ? -43.838 -6.218 55.060 1.00 97.62 243 GLU A CA 1
ATOM 1971 C C . GLU A 1 243 ? -44.033 -6.193 56.581 1.00 97.62 243 GLU A C 1
ATOM 1973 O O . GLU A 1 243 ? -45.143 -6.421 57.061 1.00 97.62 243 GLU A O 1
ATOM 1978 N N . GLU A 1 244 ? -42.988 -5.844 57.340 1.00 97.31 244 GLU A N 1
ATOM 1979 C CA . GLU A 1 244 ? -43.066 -5.678 58.795 1.00 97.31 244 GLU A CA 1
ATOM 1980 C C . GLU A 1 244 ? -44.048 -4.563 59.182 1.00 97.31 244 GLU A C 1
ATOM 1982 O O . GLU A 1 244 ? -44.885 -4.758 60.062 1.00 97.31 244 GLU A O 1
ATOM 1987 N N . SER A 1 245 ? -44.014 -3.423 58.485 1.00 97.19 245 SER A N 1
ATOM 1988 C CA . SER A 1 245 ? -44.963 -2.323 58.692 1.00 97.19 245 SER A CA 1
ATOM 1989 C C . SER A 1 245 ? -46.403 -2.760 58.423 1.00 97.19 245 SER A C 1
ATOM 1991 O O . SER A 1 245 ? -47.286 -2.493 59.234 1.00 97.19 245 SER A O 1
ATOM 1993 N N . ALA A 1 246 ? -46.654 -3.467 57.318 1.00 97.31 246 ALA A N 1
ATOM 1994 C CA . ALA A 1 246 ? -47.985 -3.969 56.983 1.00 97.31 246 ALA A CA 1
ATOM 1995 C C . ALA A 1 246 ? -48.490 -4.993 58.015 1.00 97.31 246 ALA A C 1
ATOM 1997 O O . ALA A 1 246 ? -49.668 -4.978 58.388 1.00 97.31 246 ALA A O 1
ATOM 1998 N N . TRP A 1 247 ? -47.600 -5.859 58.509 1.00 97.75 247 TRP A N 1
ATOM 1999 C CA . TRP A 1 247 ? -47.913 -6.800 59.580 1.00 97.75 247 TRP A CA 1
ATOM 2000 C C . TRP A 1 247 ? -48.252 -6.073 60.887 1.00 97.75 247 TRP A C 1
ATOM 2002 O O . TRP A 1 247 ? -49.297 -6.345 61.478 1.00 97.75 247 TRP A O 1
ATOM 2012 N N . LEU A 1 248 ? -47.435 -5.097 61.298 1.00 97.06 248 LEU A N 1
ATOM 2013 C CA . LEU A 1 248 ? -47.688 -4.272 62.483 1.00 97.06 248 LEU A CA 1
ATOM 2014 C C . LEU A 1 248 ? -49.007 -3.501 62.372 1.00 97.06 248 LEU A C 1
ATOM 2016 O O . LEU A 1 248 ? -49.763 -3.454 63.337 1.00 97.06 248 LEU A O 1
ATOM 2020 N N . GLU A 1 249 ? -49.334 -2.942 61.207 1.00 97.38 249 GLU A N 1
ATOM 2021 C CA . GLU A 1 249 ? -50.629 -2.293 60.969 1.00 97.38 249 GLU A CA 1
ATOM 2022 C C . GLU A 1 249 ? -51.807 -3.269 61.109 1.00 97.38 249 GLU A C 1
ATOM 2024 O O . GLU A 1 249 ? -52.872 -2.900 61.608 1.00 97.38 249 GLU A O 1
ATOM 2029 N N . SER A 1 250 ? -51.651 -4.520 60.666 1.00 96.88 250 SER A N 1
ATOM 2030 C CA . SER A 1 250 ? -52.660 -5.566 60.870 1.00 96.88 250 SER A CA 1
ATOM 2031 C C . SER A 1 250 ? -52.803 -5.944 62.347 1.00 96.88 250 SER A C 1
ATOM 2033 O O . SER A 1 250 ? -53.923 -6.080 62.836 1.00 96.88 250 SER A O 1
ATOM 2035 N N . GLU A 1 251 ? -51.689 -6.081 63.066 1.00 97.69 251 GLU A N 1
ATOM 2036 C CA . GLU A 1 251 ? -51.670 -6.402 64.497 1.00 97.69 251 GLU A CA 1
ATOM 2037 C C . GLU A 1 251 ? -52.297 -5.275 65.329 1.00 97.69 251 GLU A C 1
ATOM 2039 O O . GLU A 1 251 ? -53.118 -5.532 66.209 1.00 97.69 251 GLU A O 1
ATOM 2044 N N . ILE A 1 252 ? -51.969 -4.015 65.018 1.00 96.75 252 ILE A N 1
ATOM 2045 C CA . ILE A 1 252 ? -52.578 -2.841 65.650 1.00 96.75 252 ILE A CA 1
ATOM 2046 C C . ILE A 1 252 ? -54.090 -2.859 65.427 1.00 96.75 252 ILE A C 1
ATOM 2048 O O . ILE A 1 252 ? -54.820 -2.754 66.408 1.00 96.75 252 ILE A O 1
ATOM 2052 N N . ARG A 1 253 ? -54.559 -3.066 64.185 1.00 97.38 253 ARG A N 1
ATOM 2053 C CA . ARG A 1 253 ? -55.997 -3.174 63.875 1.00 97.38 253 ARG A CA 1
ATOM 2054 C C . ARG A 1 253 ? -56.688 -4.275 64.679 1.00 97.38 253 ARG A C 1
ATOM 2056 O O . ARG A 1 253 ? -57.714 -4.028 65.308 1.00 97.38 253 ARG A O 1
ATOM 2063 N N . SER A 1 254 ? -56.102 -5.471 64.725 1.00 97.06 254 SER A N 1
ATOM 2064 C CA . SER A 1 254 ? -56.671 -6.581 65.495 1.00 97.06 254 SER A CA 1
ATOM 2065 C C . SER A 1 254 ? -56.742 -6.268 66.994 1.00 97.06 254 SER A C 1
ATOM 2067 O O . SER A 1 254 ? -57.726 -6.620 67.646 1.00 97.06 254 SER A O 1
ATOM 2069 N N . ARG A 1 255 ? -55.720 -5.611 67.557 1.00 96.38 255 ARG A N 1
ATOM 2070 C CA . ARG A 1 255 ? -55.707 -5.215 68.974 1.00 96.38 255 ARG A CA 1
ATOM 2071 C C . ARG A 1 255 ? -56.685 -4.089 69.274 1.00 96.38 255 ARG A C 1
ATOM 2073 O O . ARG A 1 255 ? -57.288 -4.109 70.343 1.00 96.38 255 ARG A O 1
ATOM 2080 N N . THR A 1 256 ? -56.858 -3.125 68.370 1.00 96.81 256 THR A N 1
ATOM 2081 C CA . THR A 1 256 ? -57.855 -2.061 68.540 1.00 96.81 256 THR A CA 1
ATOM 2082 C C . THR A 1 256 ? -59.269 -2.630 68.539 1.00 96.81 256 THR A C 1
ATOM 2084 O O . THR A 1 256 ? -60.019 -2.322 69.456 1.00 96.81 256 THR A O 1
ATOM 2087 N N . GLU A 1 257 ? -59.596 -3.547 67.622 1.00 95.94 257 GLU A N 1
ATOM 2088 C CA . GLU A 1 257 ? -60.906 -4.222 67.596 1.00 95.94 257 GLU A CA 1
ATOM 2089 C C . GLU A 1 257 ? -61.162 -5.050 68.866 1.00 95.94 257 GLU A C 1
ATOM 2091 O O . GLU A 1 257 ? -62.275 -5.094 69.390 1.00 95.94 257 GLU A O 1
ATOM 2096 N N . LEU A 1 258 ? -60.134 -5.735 69.379 1.00 96.19 258 LEU A N 1
ATOM 2097 C CA . LEU A 1 258 ? -60.247 -6.495 70.623 1.00 96.19 258 LEU A CA 1
ATOM 2098 C C . LEU A 1 258 ? -60.458 -5.569 71.830 1.00 96.19 258 LEU A C 1
ATOM 2100 O O . LEU A 1 258 ? -61.296 -5.858 72.681 1.00 96.19 258 LEU A O 1
ATOM 2104 N N . ASN A 1 259 ? -59.737 -4.448 71.887 1.00 96.38 259 ASN A N 1
ATOM 2105 C CA . ASN A 1 259 ? -59.932 -3.438 72.924 1.00 96.38 259 ASN A CA 1
ATOM 2106 C C . ASN A 1 259 ? -61.334 -2.825 72.869 1.00 96.38 259 ASN A C 1
ATOM 2108 O O . ASN A 1 259 ? -61.939 -2.658 73.921 1.00 96.38 259 ASN A O 1
ATOM 2112 N N . GLU A 1 260 ? -61.867 -2.529 71.681 1.00 95.94 260 GLU A N 1
ATOM 2113 C CA . GLU A 1 260 ? -63.242 -2.034 71.519 1.00 95.94 260 GLU A CA 1
ATOM 2114 C C . GLU A 1 260 ? -64.258 -3.014 72.120 1.00 95.94 260 GLU A C 1
ATOM 2116 O O . GLU A 1 260 ? -65.073 -2.612 72.948 1.00 95.94 260 GLU A O 1
ATOM 2121 N N . LYS A 1 261 ? -64.136 -4.315 71.821 1.00 95.69 261 LYS A N 1
ATOM 2122 C CA . LYS A 1 261 ? -64.998 -5.359 72.409 1.00 95.69 261 LYS A CA 1
ATOM 2123 C C . LYS A 1 261 ? -64.890 -5.435 73.931 1.00 95.69 261 LYS A C 1
ATOM 2125 O O . LYS A 1 261 ? -65.903 -5.576 74.607 1.00 95.69 261 LYS A O 1
ATOM 2130 N N . ILE A 1 262 ? -63.677 -5.342 74.478 1.00 95.19 262 ILE A N 1
ATOM 2131 C CA . ILE A 1 262 ? -63.465 -5.350 75.933 1.00 95.19 262 ILE A CA 1
ATOM 2132 C C . ILE A 1 262 ? -64.096 -4.109 76.572 1.00 95.19 262 ILE A C 1
ATOM 2134 O O . ILE A 1 262 ? -64.726 -4.218 77.619 1.00 95.19 262 ILE A O 1
ATOM 2138 N N . VAL A 1 263 ? -63.956 -2.933 75.956 1.00 95.62 263 VAL A N 1
ATOM 2139 C CA . VAL A 1 263 ? -64.577 -1.693 76.446 1.00 95.62 263 VAL A CA 1
ATOM 2140 C C . VAL A 1 263 ? -66.104 -1.807 76.433 1.00 95.62 263 VAL A C 1
ATOM 2142 O O . VAL A 1 263 ? -66.745 -1.424 77.412 1.00 95.62 263 VAL A O 1
ATOM 2145 N N . GLU A 1 264 ? -66.689 -2.375 75.376 1.00 94.50 264 GLU A N 1
ATOM 2146 C CA . GLU A 1 264 ? -68.125 -2.672 75.311 1.00 94.50 264 GLU A CA 1
ATOM 2147 C C . GLU A 1 264 ? -68.560 -3.657 76.407 1.00 94.50 264 GLU A C 1
ATOM 2149 O O . GLU A 1 264 ? -69.554 -3.420 77.094 1.00 94.50 264 GLU A O 1
ATOM 2154 N N . GLU A 1 265 ? -67.805 -4.738 76.623 1.00 94.75 265 GLU A N 1
ATOM 2155 C CA . GLU A 1 265 ? -68.090 -5.726 77.668 1.00 94.75 265 GLU A CA 1
ATOM 2156 C C . GLU A 1 265 ? -68.010 -5.112 79.073 1.00 94.75 265 GLU A C 1
ATOM 2158 O O . GLU A 1 265 ? -68.909 -5.327 79.887 1.00 94.75 265 GLU A O 1
ATOM 2163 N N . ILE A 1 266 ? -66.991 -4.289 79.347 1.00 94.06 266 ILE A N 1
ATOM 2164 C CA . ILE A 1 266 ? -66.865 -3.543 80.606 1.00 94.06 266 ILE A CA 1
ATOM 2165 C C . ILE A 1 266 ? -68.082 -2.638 80.808 1.00 94.06 266 ILE A C 1
ATOM 2167 O O . ILE A 1 266 ? -68.663 -2.649 81.891 1.00 94.06 266 ILE A O 1
ATOM 2171 N N . ALA A 1 267 ? -68.514 -1.903 79.779 1.00 94.44 267 ALA A N 1
ATOM 2172 C CA . ALA A 1 267 ? -69.685 -1.035 79.871 1.00 94.44 267 ALA A CA 1
ATOM 2173 C C . ALA A 1 267 ? -70.973 -1.821 80.185 1.00 94.44 267 ALA A C 1
ATOM 2175 O O . ALA A 1 267 ? -71.771 -1.391 81.021 1.00 94.44 267 ALA A O 1
ATOM 2176 N N . LEU A 1 268 ? -71.163 -2.994 79.568 1.00 94.12 268 LEU A N 1
ATOM 2177 C CA . LEU A 1 268 ? -72.300 -3.881 79.846 1.00 94.12 268 LEU A CA 1
ATOM 2178 C C . LEU A 1 268 ? -72.265 -4.440 81.274 1.00 94.12 268 LEU A C 1
ATOM 2180 O O . LEU A 1 268 ? -73.296 -4.486 81.952 1.00 94.12 268 LEU A O 1
ATOM 2184 N N . VAL A 1 269 ? -71.089 -4.871 81.738 1.00 93.94 269 VAL A N 1
ATOM 2185 C CA . VAL A 1 269 ? -70.890 -5.361 83.107 1.00 93.94 269 VAL A CA 1
ATOM 2186 C C . VAL A 1 269 ? -71.130 -4.242 84.118 1.00 93.94 269 VAL A C 1
ATOM 2188 O O . VAL A 1 269 ? -71.806 -4.477 85.116 1.00 93.94 269 VAL A O 1
ATOM 2191 N N . ASP A 1 270 ? -70.666 -3.023 83.850 1.00 92.44 270 ASP A N 1
ATOM 2192 C CA . ASP A 1 270 ? -70.927 -1.857 84.694 1.00 92.44 270 ASP A CA 1
ATOM 2193 C C . ASP A 1 270 ? -72.418 -1.513 84.749 1.00 92.44 270 ASP A C 1
ATOM 2195 O O . ASP A 1 270 ? -72.950 -1.270 85.834 1.00 92.44 270 ASP A O 1
ATOM 2199 N N . GLU A 1 271 ? -73.135 -1.547 83.621 1.00 92.62 271 GLU A N 1
ATOM 2200 C CA . GLU A 1 271 ? -74.586 -1.338 83.611 1.00 92.62 271 GLU A CA 1
ATOM 2201 C C . GLU A 1 271 ? -75.310 -2.415 84.435 1.00 92.62 271 GLU A C 1
ATOM 2203 O O . GLU A 1 271 ? -76.228 -2.112 85.207 1.00 92.62 271 GLU A O 1
ATOM 2208 N N . LYS A 1 272 ? -74.884 -3.677 84.313 1.00 92.00 272 LYS A N 1
ATOM 2209 C CA . LYS A 1 272 ? -75.420 -4.789 85.104 1.00 92.00 272 LYS A CA 1
ATOM 2210 C C . LYS A 1 272 ? -75.133 -4.606 86.594 1.00 92.00 272 LYS A C 1
ATOM 2212 O O . LYS A 1 272 ? -76.066 -4.670 87.388 1.00 92.00 272 LYS A O 1
ATOM 2217 N N . ASN A 1 273 ? -73.896 -4.284 86.965 1.00 90.12 273 ASN A N 1
ATOM 2218 C CA . ASN A 1 273 ? -73.509 -3.992 88.344 1.00 90.12 273 ASN A CA 1
ATOM 2219 C C . ASN A 1 273 ? -74.323 -2.824 88.915 1.00 90.12 273 ASN A C 1
ATOM 2221 O O . ASN A 1 273 ? -74.769 -2.887 90.057 1.00 90.12 273 ASN A O 1
ATOM 2225 N N . GLN A 1 274 ? -74.583 -1.773 88.131 1.00 91.56 274 GLN A N 1
ATOM 2226 C CA . GLN A 1 274 ? -75.450 -0.669 88.552 1.00 91.56 274 GLN A CA 1
ATOM 2227 C C . GLN A 1 274 ? -76.901 -1.115 88.770 1.00 91.56 274 GLN A C 1
ATOM 2229 O O . GLN A 1 274 ? -77.524 -0.685 89.742 1.00 91.56 274 GLN A O 1
ATOM 2234 N N . LYS A 1 275 ? -77.459 -1.962 87.893 1.00 90.88 275 LYS A N 1
ATOM 2235 C CA . LYS A 1 275 ? -78.804 -2.541 88.075 1.00 90.88 275 LYS A CA 1
ATOM 2236 C C . LYS A 1 275 ? -78.868 -3.401 89.336 1.00 90.88 275 LYS A C 1
ATOM 2238 O O . LYS A 1 275 ? -79.784 -3.215 90.134 1.00 90.88 275 LYS A O 1
ATOM 2243 N N . ASP A 1 276 ? -77.878 -4.262 89.544 1.00 87.88 276 ASP A N 1
ATOM 2244 C CA . ASP A 1 276 ? -77.772 -5.129 90.718 1.00 87.88 276 ASP A CA 1
ATOM 2245 C C . ASP A 1 276 ? -77.617 -4.300 92.005 1.00 87.88 276 ASP A C 1
ATOM 2247 O O . ASP A 1 276 ? -78.297 -4.563 92.994 1.00 87.88 276 ASP A O 1
ATOM 2251 N N . MET A 1 277 ? -76.823 -3.225 91.980 1.00 86.56 277 MET A N 1
ATOM 2252 C CA . MET A 1 277 ? -76.698 -2.269 93.088 1.00 86.56 277 MET A CA 1
ATOM 2253 C C . MET A 1 277 ? -78.012 -1.544 93.391 1.00 86.56 277 MET A C 1
ATOM 2255 O O . MET A 1 277 ? -78.388 -1.427 94.556 1.00 86.56 277 MET A O 1
ATOM 2259 N N . ARG A 1 278 ? -78.747 -1.083 92.367 1.00 87.38 278 ARG A N 1
ATOM 2260 C CA . ARG A 1 278 ? -80.084 -0.487 92.553 1.00 87.38 278 ARG A CA 1
ATOM 2261 C C . ARG A 1 278 ? -81.071 -1.504 93.123 1.00 87.38 278 ARG A C 1
ATOM 2263 O O . ARG A 1 278 ? -81.885 -1.146 93.970 1.00 87.38 278 ARG A O 1
ATOM 2270 N N . HIS A 1 279 ? -80.999 -2.762 92.688 1.00 85.50 279 HIS A N 1
ATOM 2271 C CA . HIS A 1 279 ? -81.835 -3.840 93.209 1.00 85.50 279 HIS A CA 1
ATOM 2272 C C . HIS A 1 279 ? -81.516 -4.150 94.677 1.00 85.50 279 HIS A C 1
ATOM 2274 O O . HIS A 1 279 ? -82.430 -4.190 95.498 1.00 85.50 279 HIS A O 1
ATOM 2280 N N . LEU A 1 280 ? -80.232 -4.273 95.030 1.00 83.44 280 LEU A N 1
ATOM 2281 C CA . LEU A 1 280 ? -79.773 -4.416 96.414 1.00 83.44 280 LEU A CA 1
ATOM 2282 C C . LEU A 1 280 ? -80.229 -3.243 97.284 1.00 83.44 280 LEU A C 1
ATOM 2284 O O . LEU A 1 280 ? -80.760 -3.457 98.370 1.00 83.44 280 LEU A O 1
ATOM 2288 N N . GLN A 1 281 ? -80.092 -2.010 96.793 1.00 83.06 281 GLN A N 1
ATOM 2289 C CA . GLN A 1 281 ? -80.549 -0.821 97.505 1.00 83.06 281 GLN A CA 1
ATOM 2290 C C . GLN A 1 281 ? -82.075 -0.819 97.688 1.00 83.06 281 GLN A C 1
ATOM 2292 O O . GLN A 1 281 ? -82.558 -0.492 98.768 1.00 83.06 281 GLN A O 1
ATOM 2297 N N . SER A 1 282 ? -82.843 -1.231 96.675 1.00 80.25 282 SER A N 1
ATOM 2298 C CA . SER A 1 282 ? -84.301 -1.383 96.770 1.00 80.25 282 SER A CA 1
ATOM 2299 C C . SER A 1 282 ? -84.706 -2.448 97.791 1.00 80.25 282 SER A C 1
ATOM 2301 O O . SER A 1 282 ? -85.624 -2.211 98.571 1.00 80.25 282 SER A O 1
ATOM 2303 N N . LEU A 1 283 ? -84.030 -3.601 97.813 1.00 78.50 283 LEU A N 1
ATOM 2304 C CA . LEU A 1 283 ? -84.255 -4.659 98.804 1.00 78.50 283 LEU A CA 1
ATOM 2305 C C . LEU A 1 283 ? -83.916 -4.183 100.219 1.00 78.50 283 LEU A C 1
ATOM 2307 O O . LEU A 1 283 ? -84.657 -4.461 101.157 1.00 78.50 283 LEU A O 1
ATOM 2311 N N . GLN A 1 284 ? -82.829 -3.428 100.375 1.00 76.69 284 GLN A N 1
ATOM 2312 C CA . GLN A 1 284 ? -82.438 -2.846 101.655 1.00 76.69 284 GLN A CA 1
ATOM 2313 C C . GLN A 1 284 ? -83.455 -1.801 102.134 1.00 76.69 284 GLN A C 1
ATOM 2315 O O . GLN A 1 284 ? -83.817 -1.793 103.309 1.00 76.69 284 GLN A O 1
ATOM 2320 N N . ILE A 1 285 ? -83.979 -0.969 101.224 1.00 71.75 285 ILE A N 1
ATOM 2321 C CA . ILE A 1 285 ? -85.071 -0.039 101.532 1.00 71.75 285 ILE A CA 1
ATOM 2322 C C . ILE A 1 285 ? -86.324 -0.817 101.932 1.00 71.75 285 ILE A C 1
ATOM 2324 O O . ILE A 1 285 ? -86.908 -0.486 102.955 1.00 71.75 285 ILE A O 1
ATOM 2328 N N . GLN A 1 286 ? -86.698 -1.875 101.208 1.00 66.31 286 GLN A N 1
ATOM 2329 C CA . GLN A 1 286 ? -87.844 -2.725 101.543 1.00 66.31 286 GLN A CA 1
ATOM 2330 C C . GLN A 1 286 ? -87.695 -3.376 102.930 1.00 66.31 286 GLN A C 1
ATOM 2332 O O . GLN A 1 286 ? -88.636 -3.343 103.716 1.00 66.31 286 GLN A O 1
ATOM 2337 N N . GLN A 1 287 ? -86.500 -3.863 103.280 1.00 60.97 287 GLN A N 1
ATOM 2338 C CA . GLN A 1 287 ? -86.191 -4.374 104.624 1.00 60.97 287 GLN A CA 1
ATOM 2339 C C . GLN A 1 287 ? -86.248 -3.292 105.714 1.00 60.97 287 GLN A C 1
ATOM 2341 O O . GLN A 1 287 ? -86.544 -3.601 106.863 1.00 60.97 287 GLN A O 1
ATOM 2346 N N . SER A 1 288 ? -85.971 -2.030 105.377 1.00 57.00 288 SER A N 1
ATOM 2347 C CA . SER A 1 288 ? -86.054 -0.901 106.318 1.00 57.00 288 SER A CA 1
ATOM 2348 C C . SER A 1 288 ? -87.428 -0.211 106.364 1.00 57.00 288 SER A C 1
ATOM 2350 O O . SER A 1 288 ? -87.715 0.503 107.322 1.00 57.00 288 SER A O 1
ATOM 2352 N N . ALA A 1 289 ? -88.269 -0.413 105.343 1.00 52.28 289 ALA A N 1
ATOM 2353 C CA . ALA A 1 289 ? -89.580 0.216 105.167 1.00 52.28 289 ALA A CA 1
ATOM 2354 C C . ALA A 1 289 ? -90.754 -0.684 105.588 1.00 52.28 289 ALA A C 1
ATOM 2356 O O . ALA A 1 289 ? -91.893 -0.221 105.577 1.00 52.28 289 ALA A O 1
ATOM 2357 N N . GLU A 1 290 ? -90.500 -1.932 105.993 1.00 46.16 290 GLU A N 1
ATOM 2358 C CA . GLU A 1 290 ? -91.442 -2.713 106.796 1.00 46.16 290 GLU A CA 1
ATOM 2359 C C . GLU A 1 290 ? -91.229 -2.425 108.292 1.00 46.16 290 GLU A C 1
ATOM 2361 O O . GLU A 1 290 ? -90.331 -2.997 108.916 1.00 46.16 290 GLU A O 1
ATOM 2366 N N . PRO A 1 291 ? -92.062 -1.588 108.935 1.00 46.91 291 PRO A N 1
ATOM 2367 C CA . PRO A 1 291 ? -92.220 -1.672 110.370 1.00 46.91 291 PRO A CA 1
ATOM 2368 C C . PRO A 1 291 ? -93.128 -2.871 110.691 1.00 46.91 291 PRO A C 1
ATOM 2370 O O . PRO A 1 291 ? -94.289 -2.906 110.296 1.00 46.91 291 PRO A O 1
ATOM 2373 N N . SER A 1 292 ? -92.606 -3.816 111.477 1.00 55.81 292 SER A N 1
ATOM 2374 C CA . SER A 1 292 ? -93.348 -4.649 112.443 1.00 55.81 292 SER A CA 1
ATOM 2375 C C . SER A 1 292 ? -94.637 -5.364 111.984 1.00 55.81 292 SER A C 1
ATOM 2377 O O . SER A 1 292 ? -95.696 -4.738 111.940 1.00 55.81 292 SER A O 1
ATOM 2379 N N . LYS A 1 293 ? -94.609 -6.707 111.896 1.00 51.66 293 LYS A N 1
ATOM 2380 C CA . LYS A 1 293 ? -95.664 -7.530 112.538 1.00 51.66 293 LYS A CA 1
ATOM 2381 C C . LYS A 1 293 ? -95.415 -9.035 112.672 1.00 51.66 293 LYS A C 1
ATOM 2383 O O . LYS A 1 293 ? -96.074 -9.626 113.513 1.00 51.66 293 LYS A O 1
ATOM 2388 N N . ASP A 1 294 ? -94.462 -9.624 111.949 1.00 53.72 294 ASP A N 1
ATOM 2389 C CA . ASP A 1 294 ? -94.288 -11.089 111.926 1.00 53.72 294 ASP A CA 1
ATOM 2390 C C . ASP A 1 294 ? -92.849 -11.536 112.235 1.00 53.72 294 ASP A C 1
ATOM 2392 O O . ASP A 1 294 ? -92.260 -12.351 111.528 1.00 53.72 294 ASP A O 1
ATOM 2396 N N . MET A 1 295 ? -92.258 -11.014 113.314 1.00 51.91 295 MET A N 1
ATOM 2397 C CA . MET A 1 295 ? -91.067 -11.631 113.906 1.00 51.91 295 MET A CA 1
ATOM 2398 C C . MET A 1 295 ? -91.523 -12.504 115.082 1.00 51.91 295 MET A C 1
ATOM 2400 O O . MET A 1 295 ? -91.943 -11.946 116.095 1.00 51.91 295 MET A O 1
ATOM 2404 N N . PRO A 1 296 ? -91.492 -13.848 114.973 1.00 57.50 296 PRO A N 1
ATOM 2405 C CA . PRO A 1 296 ? -91.991 -14.727 116.024 1.00 57.50 296 PRO A CA 1
ATOM 2406 C C . PRO A 1 296 ? -91.256 -14.465 117.340 1.00 57.50 296 PRO A C 1
ATOM 2408 O O . PRO A 1 296 ? -90.032 -14.607 117.425 1.00 57.50 296 PRO A O 1
ATOM 2411 N N . GLN A 1 297 ? -92.000 -14.070 118.373 1.00 64.31 297 GLN A N 1
ATOM 2412 C CA . GLN A 1 297 ? -91.431 -13.825 119.691 1.00 64.31 297 GLN A CA 1
ATOM 2413 C C . GLN A 1 297 ? -90.985 -15.169 120.289 1.00 64.31 297 GLN A C 1
ATOM 2415 O O . GLN A 1 297 ? -91.637 -16.195 120.103 1.00 64.31 297 GLN A O 1
ATOM 2420 N N . ILE A 1 298 ? -89.902 -15.181 121.070 1.00 67.88 298 ILE A N 1
ATOM 2421 C CA . ILE A 1 298 ? -89.366 -16.405 121.705 1.00 67.88 298 ILE A CA 1
ATOM 2422 C C . ILE A 1 298 ? -90.453 -17.165 122.495 1.00 67.88 298 ILE A C 1
ATOM 2424 O O . ILE A 1 298 ? -90.441 -18.394 122.547 1.00 67.88 298 ILE A O 1
ATOM 2428 N N . LEU A 1 299 ? -91.432 -16.448 123.056 1.00 68.31 299 LEU A N 1
ATOM 2429 C CA . LEU A 1 299 ? -92.576 -17.028 123.764 1.00 68.31 299 LEU A CA 1
ATOM 2430 C C . LEU A 1 299 ? -93.526 -17.821 122.848 1.00 68.31 299 LEU A C 1
ATOM 2432 O O . LEU A 1 299 ? -94.026 -18.858 123.280 1.00 68.31 299 LEU A O 1
ATOM 2436 N N . ASP A 1 300 ? -93.705 -17.418 121.587 1.00 69.19 300 ASP A N 1
ATOM 2437 C CA . ASP A 1 300 ? -94.509 -18.164 120.609 1.00 69.19 300 ASP A CA 1
ATOM 2438 C C . ASP A 1 300 ? -93.819 -19.464 120.200 1.00 69.19 300 ASP A C 1
ATOM 2440 O O . ASP A 1 300 ? -94.471 -20.501 120.072 1.00 69.19 300 ASP A O 1
ATOM 2444 N N . TYR A 1 301 ? -92.488 -19.453 120.077 1.00 74.12 301 TYR A N 1
ATOM 2445 C CA . TYR A 1 301 ? -91.721 -20.676 119.835 1.00 74.12 301 TYR A CA 1
ATOM 2446 C C . TYR A 1 301 ? -91.821 -21.645 121.021 1.00 74.12 301 TYR A C 1
ATOM 2448 O O . TYR A 1 301 ? -91.997 -22.848 120.832 1.00 74.12 301 TYR A O 1
ATOM 2456 N N . VAL A 1 302 ? -91.778 -21.135 122.257 1.00 76.81 302 VAL A N 1
ATOM 2457 C CA . VAL A 1 302 ? -91.965 -21.951 123.468 1.00 76.81 302 VAL A CA 1
ATOM 2458 C C . VAL A 1 302 ? -93.391 -22.511 123.544 1.00 76.81 302 VAL A C 1
ATOM 2460 O O . VAL A 1 302 ? -93.551 -23.698 123.831 1.00 76.81 302 VAL A O 1
ATOM 2463 N N . ALA A 1 303 ? -94.414 -21.716 123.217 1.00 76.38 303 ALA A N 1
ATOM 2464 C CA . ALA A 1 303 ? -95.807 -22.163 123.180 1.00 76.38 303 ALA A CA 1
ATOM 2465 C C . ALA A 1 303 ? -96.055 -23.218 122.085 1.00 76.38 303 ALA A C 1
ATOM 2467 O O . ALA A 1 303 ? -96.698 -24.237 122.341 1.00 76.38 303 ALA A O 1
ATOM 2468 N N . GLN A 1 304 ? -95.488 -23.035 120.887 1.00 78.75 304 GLN A N 1
ATOM 2469 C CA . GLN A 1 304 ? -95.548 -24.034 119.814 1.00 78.75 304 GLN A CA 1
ATOM 2470 C C . GLN A 1 304 ? -94.822 -25.326 120.200 1.00 78.75 304 GLN A C 1
ATOM 2472 O O . GLN A 1 304 ? -95.317 -26.417 119.915 1.00 78.75 304 GLN A O 1
ATOM 2477 N N . LYS A 1 305 ? -93.688 -25.229 120.904 1.00 81.25 305 LYS A N 1
ATOM 2478 C CA . LYS A 1 305 ? -92.940 -26.401 121.375 1.00 81.25 305 LYS A CA 1
ATOM 2479 C C . LYS A 1 305 ? -93.672 -27.149 122.495 1.00 81.25 305 LYS A C 1
ATOM 2481 O O . LYS A 1 305 ? -93.658 -28.377 122.496 1.00 81.25 305 LYS A O 1
ATOM 2486 N N . ALA A 1 306 ? -94.356 -26.440 123.396 1.00 80.69 306 ALA A N 1
ATOM 2487 C CA . ALA A 1 306 ? -95.222 -27.042 124.412 1.00 80.69 306 ALA A CA 1
ATOM 2488 C C . ALA A 1 306 ? -96.416 -27.768 123.771 1.00 80.69 306 ALA A C 1
ATOM 2490 O O . ALA A 1 306 ? -96.672 -28.929 124.085 1.00 80.69 306 ALA A O 1
ATOM 2491 N N . LYS A 1 307 ? -97.068 -27.136 122.785 1.00 83.19 307 LYS A N 1
ATOM 2492 C CA . LYS A 1 307 ? -98.173 -27.739 122.026 1.00 83.19 307 LYS A CA 1
ATOM 2493 C C . LYS A 1 307 ? -97.733 -28.960 121.214 1.00 83.19 307 LYS A C 1
ATOM 2495 O O . LYS A 1 307 ? -98.473 -29.933 121.109 1.00 83.19 307 LYS A O 1
ATOM 2500 N N . MET A 1 308 ? -96.511 -28.948 120.680 1.00 83.81 308 MET A N 1
ATOM 2501 C CA . MET A 1 308 ? -95.917 -30.112 120.014 1.00 83.81 308 MET A CA 1
ATOM 2502 C C . MET A 1 308 ? -95.698 -31.279 120.992 1.00 83.81 308 MET A C 1
ATOM 2504 O O . MET A 1 308 ? -95.962 -32.426 120.635 1.00 83.81 308 MET A O 1
ATOM 2508 N N . PHE A 1 309 ? -95.302 -30.993 122.237 1.00 84.50 309 PHE A N 1
ATOM 2509 C CA . PHE A 1 309 ? -95.141 -32.008 123.282 1.00 84.50 309 PHE A CA 1
ATOM 2510 C C . PHE A 1 309 ? -96.485 -32.599 123.740 1.00 84.50 309 PHE A C 1
ATOM 2512 O O . PHE A 1 309 ? -96.601 -33.817 123.872 1.00 84.50 309 PHE A O 1
ATOM 2519 N N . GLU A 1 310 ? -97.517 -31.766 123.917 1.00 83.12 310 GLU A N 1
ATOM 2520 C CA . GLU A 1 310 ? -98.882 -32.220 124.230 1.00 83.12 310 GLU A CA 1
ATOM 2521 C C . GLU A 1 310 ? -99.452 -33.109 123.119 1.00 83.12 310 GLU A C 1
ATOM 2523 O O . GLU A 1 310 ? -99.945 -34.203 123.396 1.00 83.12 310 GLU A O 1
ATOM 2528 N N . LEU A 1 311 ? -99.304 -32.699 121.855 1.00 83.00 311 LEU A N 1
ATOM 2529 C CA . LEU A 1 311 ? -99.745 -33.491 120.706 1.00 83.00 311 LEU A CA 1
ATOM 2530 C C . LEU A 1 311 ? -98.966 -34.808 120.582 1.00 83.00 311 LEU A C 1
ATOM 2532 O O . LEU A 1 311 ? -99.561 -35.838 120.277 1.00 83.00 311 LEU A O 1
ATOM 2536 N N . GLN A 1 312 ? -97.662 -34.832 120.877 1.00 81.94 312 GLN A N 1
ATOM 2537 C CA . GLN A 1 312 ? -96.899 -36.087 120.951 1.00 81.94 312 GLN A CA 1
ATOM 2538 C C . GLN A 1 312 ? -97.398 -37.013 122.070 1.00 81.94 312 GLN A C 1
ATOM 2540 O O . GLN A 1 312 ? -97.411 -38.237 121.906 1.00 81.94 312 GLN A O 1
ATOM 2545 N N . GLN A 1 313 ? -97.822 -36.450 123.203 1.00 81.75 313 GLN A N 1
ATOM 2546 C CA . GLN A 1 313 ? -98.410 -37.210 124.304 1.00 81.75 313 GLN A CA 1
ATOM 2547 C C . GLN A 1 313 ? -99.781 -37.788 123.914 1.00 81.75 313 GLN A C 1
ATOM 2549 O O . GLN A 1 313 ? -100.071 -38.948 124.219 1.00 81.75 313 GLN A O 1
ATOM 2554 N N . GLU A 1 314 ? -100.604 -37.013 123.202 1.00 82.12 314 GLU A N 1
ATOM 2555 C CA . GLU A 1 314 ? -101.883 -37.474 122.657 1.00 82.12 314 GLU A CA 1
ATOM 2556 C C . GLU A 1 314 ? -101.699 -38.565 121.605 1.00 82.12 314 GLU A C 1
ATOM 2558 O O . GLU A 1 314 ? -102.385 -39.584 121.681 1.00 82.12 314 GLU A O 1
ATOM 2563 N N . VAL A 1 315 ? -100.740 -38.416 120.685 1.00 82.75 315 VAL A N 1
ATOM 2564 C CA . VAL A 1 315 ? -100.407 -39.450 119.693 1.00 82.75 315 VAL A CA 1
ATOM 2565 C C . VAL A 1 315 ? -100.021 -40.753 120.391 1.00 82.75 315 VAL A C 1
ATOM 2567 O O . VAL A 1 315 ? -100.623 -41.782 120.098 1.00 82.75 315 VAL A O 1
ATOM 2570 N N . LYS A 1 316 ? -99.146 -40.721 121.407 1.00 83.06 316 LYS A N 1
ATOM 2571 C CA . LYS A 1 316 ? -98.816 -41.918 122.207 1.00 83.06 316 LYS A CA 1
ATOM 2572 C C . LYS A 1 316 ? -100.027 -42.527 122.917 1.00 83.06 316 LYS A C 1
ATOM 2574 O O . LYS A 1 316 ? -100.126 -43.748 123.049 1.00 83.06 316 LYS A O 1
ATOM 2579 N N . ASN A 1 317 ? -100.957 -41.701 123.397 1.00 82.50 317 ASN A N 1
ATOM 2580 C CA . ASN A 1 317 ? -102.194 -42.182 124.012 1.00 82.50 317 ASN A CA 1
ATOM 2581 C C . ASN A 1 317 ? -103.129 -42.840 122.988 1.00 82.50 317 ASN A C 1
ATOM 2583 O O . ASN A 1 317 ? -103.742 -43.865 123.300 1.00 82.50 317 ASN A O 1
ATOM 2587 N N . TYR A 1 318 ? -103.238 -42.290 121.778 1.00 80.75 318 TYR A N 1
ATOM 2588 C CA . TYR A 1 318 ? -104.010 -42.894 120.695 1.00 80.75 318 TYR A CA 1
ATOM 2589 C C . TYR A 1 318 ? -103.351 -44.166 120.162 1.00 80.75 318 TYR A C 1
ATOM 2591 O O . TYR A 1 318 ? -104.060 -45.147 119.968 1.00 80.75 318 TYR A O 1
ATOM 2599 N N . GLU A 1 319 ? -102.025 -44.219 120.049 1.00 79.00 319 GLU A N 1
ATOM 2600 C CA . GLU A 1 319 ? -101.279 -45.444 119.731 1.00 79.00 319 GLU A CA 1
ATOM 2601 C C . GLU A 1 319 ? -101.566 -46.549 120.755 1.00 79.00 319 GLU A C 1
ATOM 2603 O O . GLU A 1 319 ? -101.893 -47.670 120.376 1.00 79.00 319 GLU A O 1
ATOM 2608 N N . ARG A 1 320 ? -101.584 -46.227 122.058 1.00 78.19 320 ARG A N 1
ATOM 2609 C CA . ARG A 1 320 ? -101.989 -47.178 123.111 1.00 78.19 320 ARG A CA 1
ATOM 2610 C C . ARG A 1 320 ? -103.438 -47.645 122.970 1.00 78.19 320 ARG A C 1
ATOM 2612 O O . ARG A 1 320 ? -103.728 -48.818 123.198 1.00 78.19 320 ARG A O 1
ATOM 2619 N N . LYS A 1 321 ? -104.363 -46.748 122.614 1.00 79.06 321 LYS A N 1
ATOM 2620 C CA . LYS A 1 321 ? -105.778 -47.096 122.386 1.00 79.06 321 LYS A CA 1
ATOM 2621 C C . LYS A 1 321 ? -105.949 -47.983 121.150 1.00 79.06 321 LYS A C 1
ATOM 2623 O O . LYS A 1 321 ? -106.739 -48.924 121.204 1.00 79.06 321 LYS A O 1
ATOM 2628 N N . VAL A 1 322 ? -105.195 -47.724 120.081 1.00 77.81 322 VAL A N 1
ATOM 2629 C CA . VAL A 1 322 ? -105.155 -48.560 118.874 1.00 77.81 322 VAL A CA 1
ATOM 2630 C C . VAL A 1 322 ? -104.569 -49.929 119.202 1.00 77.81 322 VAL A C 1
ATOM 2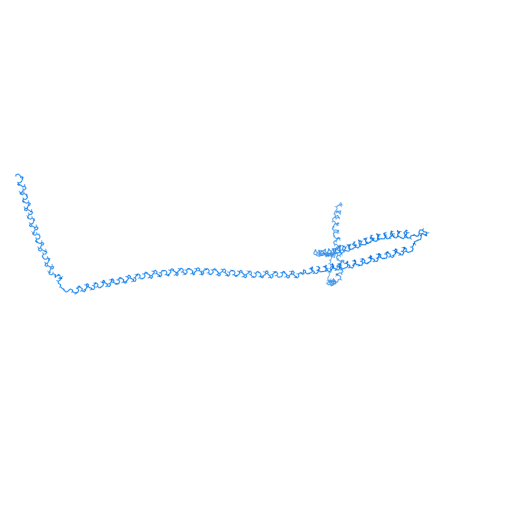632 O O . VAL A 1 322 ? -105.174 -50.928 118.841 1.00 77.81 322 VAL A O 1
ATOM 2635 N N . GLU A 1 323 ? -103.501 -50.014 119.996 1.00 75.81 323 GLU A N 1
ATOM 2636 C CA . GLU A 1 323 ? -102.919 -51.295 120.415 1.00 75.81 323 GLU A CA 1
ATOM 2637 C C . GLU A 1 323 ? -103.906 -52.137 121.255 1.00 75.81 323 GLU A C 1
ATOM 2639 O O . GLU A 1 323 ? -104.003 -53.358 121.098 1.00 75.81 323 GLU A O 1
ATOM 2644 N N . ILE A 1 324 ? -104.698 -51.496 122.125 1.00 73.38 324 ILE A N 1
ATOM 2645 C CA . ILE A 1 324 ? -105.764 -52.157 122.898 1.00 73.38 324 ILE A CA 1
ATOM 2646 C C . ILE A 1 324 ? -106.907 -52.614 121.977 1.00 73.38 324 ILE A C 1
ATOM 2648 O O . ILE A 1 324 ? -107.394 -53.738 122.127 1.00 73.38 324 ILE A O 1
ATOM 2652 N N . ALA A 1 325 ? -107.313 -51.789 121.008 1.00 69.19 325 ALA A N 1
ATOM 2653 C CA . ALA A 1 325 ? -108.336 -52.139 120.023 1.00 69.19 325 ALA A CA 1
ATOM 2654 C C . ALA A 1 325 ? -107.874 -53.274 119.092 1.00 69.19 325 ALA A C 1
ATOM 2656 O O . ALA A 1 325 ? -108.633 -54.205 118.830 1.00 69.19 325 ALA A O 1
ATOM 2657 N N . GLU A 1 326 ? -106.612 -53.276 118.666 1.00 69.38 326 GLU A N 1
ATOM 2658 C CA . GLU A 1 326 ? -106.003 -54.345 117.876 1.00 69.38 326 GLU A CA 1
ATOM 2659 C C . GLU A 1 326 ? -105.892 -55.645 118.673 1.00 69.38 326 GLU A C 1
ATOM 2661 O O . GLU A 1 326 ? -106.225 -56.709 118.146 1.00 69.38 326 GLU A O 1
ATOM 2666 N N . ARG A 1 327 ? -105.509 -55.591 119.960 1.00 68.19 327 ARG A N 1
ATOM 2667 C CA . ARG A 1 327 ? -105.542 -56.763 120.856 1.00 68.19 327 ARG A CA 1
ATOM 2668 C C . ARG A 1 327 ? -106.968 -57.283 121.049 1.00 68.19 327 ARG A C 1
ATOM 2670 O O . ARG A 1 327 ? -107.160 -58.499 121.023 1.00 68.19 327 ARG A O 1
ATOM 2677 N N . ALA A 1 328 ? -107.964 -56.403 121.172 1.00 64.44 328 ALA A N 1
ATOM 2678 C CA . ALA A 1 328 ? -109.375 -56.781 121.258 1.00 64.44 328 ALA A CA 1
ATOM 2679 C C . ALA A 1 328 ? -109.885 -57.423 119.954 1.00 64.44 328 ALA A C 1
ATOM 2681 O O . ALA A 1 328 ? -110.548 -58.458 120.008 1.00 64.44 328 ALA A O 1
ATOM 2682 N N . ILE A 1 329 ? -109.504 -56.894 118.785 1.00 65.56 329 ILE A N 1
ATOM 2683 C CA . ILE A 1 329 ? -109.809 -57.474 117.468 1.00 65.56 329 ILE A CA 1
ATOM 2684 C C . ILE A 1 329 ? -109.109 -58.827 117.297 1.00 65.56 329 ILE A C 1
ATOM 2686 O O . ILE A 1 329 ? -109.738 -59.767 116.819 1.00 65.56 329 ILE A O 1
ATOM 2690 N N . LYS A 1 330 ? -107.857 -58.990 117.750 1.00 63.25 330 LYS A N 1
ATOM 2691 C CA . LYS A 1 330 ? -107.134 -60.280 117.760 1.00 63.25 330 LYS A CA 1
ATOM 2692 C C . LYS A 1 330 ? -107.835 -61.321 118.639 1.00 63.25 330 LYS A C 1
ATOM 2694 O O . LYS A 1 330 ? -107.954 -62.480 118.238 1.00 63.25 330 LYS A O 1
ATOM 2699 N N . LEU A 1 331 ? -108.349 -60.907 119.800 1.00 60.84 331 LEU A N 1
ATOM 2700 C CA . LEU A 1 331 ? -109.121 -61.762 120.707 1.00 60.84 331 LEU A CA 1
ATOM 2701 C C . LEU A 1 331 ? -110.499 -62.123 120.123 1.00 60.84 331 LEU A C 1
ATOM 2703 O O . LEU A 1 331 ? -110.969 -63.249 120.279 1.00 60.84 331 LEU A O 1
ATOM 2707 N N . HIS A 1 332 ? -111.138 -61.191 119.409 1.00 59.31 332 HIS A N 1
ATOM 2708 C CA . HIS A 1 332 ? -112.413 -61.430 118.735 1.00 59.31 332 HIS A CA 1
ATOM 2709 C C . HIS A 1 332 ? -112.251 -62.315 117.485 1.00 59.31 332 HIS A C 1
ATOM 2711 O O . HIS A 1 332 ? -113.105 -63.167 117.233 1.00 59.31 332 HIS A O 1
ATOM 2717 N N . ARG A 1 333 ? -111.121 -62.193 116.765 1.00 58.31 333 ARG A N 1
ATOM 2718 C CA . ARG A 1 333 ? -110.701 -63.096 115.677 1.00 58.31 333 ARG A CA 1
ATOM 2719 C C . ARG A 1 333 ? -110.428 -64.507 116.196 1.00 58.31 333 ARG A C 1
ATOM 2721 O O . ARG A 1 333 ? -110.882 -65.458 115.572 1.00 58.31 333 ARG A O 1
ATOM 2728 N N . SER A 1 334 ? -109.778 -64.670 117.355 1.00 55.28 334 SER A N 1
ATOM 2729 C CA . SER A 1 334 ? -109.551 -66.005 117.940 1.00 55.28 334 SER A CA 1
ATOM 2730 C C . SER A 1 334 ? -110.845 -66.665 118.449 1.00 55.28 334 SER A C 1
ATOM 2732 O O . SER A 1 334 ? -110.997 -67.881 118.336 1.00 55.28 334 SER A O 1
ATOM 2734 N N . LYS A 1 335 ? -111.824 -65.871 118.918 1.00 57.16 335 LYS A N 1
ATOM 2735 C CA . LYS A 1 335 ? -113.182 -66.346 119.259 1.00 57.16 335 LYS A CA 1
ATOM 2736 C C . LYS A 1 335 ? -114.048 -66.682 118.034 1.00 57.16 335 LYS A C 1
ATOM 2738 O O . LYS A 1 335 ? -114.873 -67.583 118.129 1.00 57.16 335 LYS A O 1
ATOM 2743 N N . MET A 1 336 ? -113.859 -66.006 116.897 1.00 54.78 336 MET A N 1
ATOM 2744 C CA . MET A 1 336 ? -114.541 -66.314 115.625 1.00 54.78 336 MET A CA 1
ATOM 2745 C C . MET A 1 336 ? -113.964 -67.565 114.942 1.00 54.78 336 MET A C 1
ATOM 2747 O O . MET A 1 336 ? -114.725 -68.369 114.414 1.00 54.78 336 MET A O 1
ATOM 2751 N N . VAL A 1 337 ? -112.648 -67.797 115.033 1.00 55.00 337 VAL A N 1
ATOM 2752 C CA . VAL A 1 337 ? -112.001 -69.018 114.509 1.00 55.00 337 VAL A CA 1
ATOM 2753 C C . VAL A 1 337 ? -112.437 -70.275 115.281 1.00 55.00 337 VAL A C 1
ATOM 2755 O O . VAL A 1 337 ? -112.607 -71.322 114.672 1.00 55.00 337 VAL A O 1
ATOM 2758 N N . LYS A 1 338 ? -112.737 -70.179 116.586 1.00 53.53 338 LYS A N 1
ATOM 2759 C CA . LYS A 1 338 ? -113.268 -71.311 117.377 1.00 53.53 338 LYS A CA 1
ATOM 2760 C C . LYS A 1 338 ? -114.770 -71.598 117.203 1.00 53.53 338 LYS A C 1
ATOM 2762 O O . LYS A 1 338 ? -115.237 -72.594 117.730 1.00 53.53 338 LYS A O 1
ATOM 2767 N N . ARG A 1 339 ? -115.539 -70.765 116.489 1.00 51.41 339 ARG A N 1
ATOM 2768 C CA . ARG A 1 339 ? -116.980 -71.002 116.227 1.00 51.41 339 ARG A CA 1
ATOM 2769 C C . ARG A 1 339 ? -117.268 -71.622 114.853 1.00 51.41 339 ARG A C 1
ATOM 2771 O O . ARG A 1 339 ? -118.417 -71.938 114.574 1.00 51.41 339 ARG A O 1
ATOM 2778 N N . VAL A 1 340 ? -116.241 -71.799 114.017 1.00 52.38 340 VAL A N 1
ATOM 2779 C CA . VAL A 1 340 ? -116.334 -72.388 112.664 1.00 52.38 340 VAL A CA 1
ATOM 2780 C C . VAL A 1 340 ? -115.645 -73.767 112.591 1.00 52.38 340 VAL A C 1
ATOM 2782 O O . VAL A 1 340 ? -115.692 -74.436 111.566 1.00 52.38 340 VAL A O 1
ATOM 2785 N N . SER A 1 341 ? -115.069 -74.255 113.694 1.00 44.16 341 SER A N 1
ATOM 2786 C CA . SER A 1 341 ? -114.482 -75.596 113.781 1.00 44.16 341 SER A CA 1
ATOM 2787 C C . SER A 1 341 ? -114.714 -76.223 115.161 1.00 44.16 341 SER A C 1
ATOM 2789 O O . SER A 1 341 ? -114.021 -75.845 116.107 1.00 44.16 341 SER A O 1
ATOM 2791 N N . GLY A 1 342 ? -115.625 -77.202 115.232 1.00 33.66 342 GLY A N 1
ATOM 2792 C CA . GLY A 1 342 ? -115.667 -78.241 116.275 1.00 33.66 342 GLY A CA 1
ATOM 2793 C C . GLY A 1 342 ? -116.558 -77.956 117.468 1.00 33.66 342 GLY A C 1
ATOM 2794 O O . GLY A 1 342 ? -116.048 -77.329 118.421 1.00 33.66 342 GLY A O 1
#

Sequence (342 aa):
MKSKSGFLLLWAEPDNDVLKQENELLESYLQRNGQSAAGSDDEEKRDERDKKAGGGGARQRRARAQVMLTIEQKNDLCSTELEAAQKELEETKRSSERLIDTLRAVLEETDIRIAELKKDAYEFKRDIVVGAENFRTGKTIAEKMIRYMEEKLRQKDAIVEKLRLKNATLKSQAQKIDAQLRHKEEMGDALHYIDFHQLQIENKQYVAKIEERNEELLRLKQTTGSTVQVLNNLKKRLHELLEESAWLESEIRSRTELNEKIVEEIALVDEKNQKDMRHLQSLQIQQSAEPSKDMPQILDYVAQKAKMFELQQEVKNYERKVEIAERAIKLHRSKMVKRVSG

Radius of gyration: 83.15 Å; chains: 1; bounding box: 193×92×207 Å

Foldseek 3Di:
DPDDVVVVVVVVVVVVVVVVVLVVLVVVLCVVCVVVVPPDPDPPPDPDPDPDDDDDDDPDPPPDPPPDDDPVRSVVSVVVSVVVVVVVVVVVVVVVVVVVVVVVVVVVVVVVVVVVVVVVVVCCCVCFQPVQQDPVPRDGDVVSVVVVVVVVVVVVVVVVVVVVVVVVVVVVVVVVVVVVVVVVVVVVCVVPPVVVVVVVVVVVVVVVVVVVVVVVVVVVVVVVVVVVVVVVVVVVVVVVVVVVVVVVVVVVVVVVVVVVVVVVVVVVVVVVVVVVVVVVVVVVVVVVVDDDDDDDDVVNVVVVVVVVVVVVVVVVVVVVVVVVVVVVVVVVVVVVVVVVDD

pLDDT: mean 80.3, std 19.12, range [33.66, 97.94]